Protein AF-F6QS67-F1 (afdb_monomer_lite)

pLDDT: mean 73.03, std 20.57, range [27.88, 97.94]

Foldseek 3Di:
DVVVVVVVVVVVVVVVVVVVVVVVVVVVVVVVVCCVVPVPPDDDDDDPPPPDPPDDDPVPQQDPVSVVVVVVVVVVVQVVVCVVPVDHDDDDDPDPPPDPPDDDDDDVVCPDPVNVVVVVVCLVPPPQVQWDWDDDDPQKTKIWHDDPDPRDIDMDIDGDDPPDDPVRVVVCVPDQPNCCSPPPQWDDKDFPADDPDDDTHMDTWGHDPPPDDID

Organism: Ciona intestinalis (NCBI:txid7719)

Secondary structure (DSSP, 8-state):
-HHHHHHHHHHHHHHHHHHHHHHHHHHHHHHHHHHHHHS-----SS-----------TT----HHHHHHHHHHHHHHHHHHHHHHSS------S-------------GGGSSHHHHHHHHHHHHS---TTPEEEEEETTEEEEEEEETTTTEEEEEEEE--TTS-HHHHHHHHH-HHHHHHH-TTEEEEEEEE--SSSPPEEEEEE---TTSPP-

Radius of gyration: 30.75 Å; chains: 1; bounding box: 109×55×45 Å

Sequence (215 aa):
MIKLQVLKFMGILTIMKLGVFAVSALSLLIALTWVLVYCPVGIMKANTVIHRANVHSAGDRMKLEDYFDHYEDELNQDLKKFKADGKPVEYMEKGNKKHNNAEVVIPRKLWNDDVFDSMIHQLDHKELDGYEFLAESMNVTIYRTPKGNAGLYDYKLYATLPDASPEEIASVFLDNKYRVVWDEYVTELYVVQKNEKGPDVIYFNVDFPWPLSNR

InterPro domains:
  IPR002913 START domain [PF01852] (141-215)
  IPR002913 START domain [PS50848] (111-215)
  IPR023393 START-like domain superfamily [G3DSA:3.30.530.20] (108-215)
  IPR051213 START domain-containing lipid transfer [PTHR19308] (110-215)

Structure (mmCIF, N/CA/C/O backbone):
data_AF-F6QS67-F1
#
_entry.id   AF-F6QS67-F1
#
loop_
_atom_site.group_PDB
_atom_site.id
_atom_site.type_symbol
_atom_site.label_atom_id
_atom_site.label_alt_id
_atom_site.label_comp_id
_atom_site.label_asym_id
_atom_site.label_entity_id
_atom_site.label_seq_id
_atom_site.pdbx_PDB_ins_code
_atom_site.Cartn_x
_atom_site.Cartn_y
_atom_site.Cartn_z
_atom_site.occupancy
_atom_site.B_iso_or_equiv
_atom_site.auth_seq_id
_atom_site.auth_comp_id
_atom_site.auth_asym_id
_atom_site.auth_atom_id
_atom_site.pdbx_PDB_model_num
ATOM 1 N N . MET A 1 1 ? 80.294 -34.278 -6.800 1.00 58.16 1 MET A N 1
ATOM 2 C CA . MET A 1 1 ? 79.768 -33.008 -6.244 1.00 58.16 1 MET A CA 1
ATOM 3 C C . MET A 1 1 ? 78.400 -32.606 -6.815 1.00 58.16 1 MET A C 1
ATOM 5 O O . MET A 1 1 ? 77.522 -32.270 -6.036 1.00 58.16 1 MET A O 1
ATOM 9 N N . ILE A 1 2 ? 78.170 -32.719 -8.132 1.00 57.19 2 ILE A N 1
ATOM 10 C CA . ILE A 1 2 ? 76.915 -32.313 -8.812 1.00 57.19 2 ILE A CA 1
ATOM 11 C C . ILE A 1 2 ? 75.661 -33.079 -8.328 1.00 57.19 2 ILE A C 1
ATOM 13 O O . ILE A 1 2 ? 74.620 -32.471 -8.097 1.00 57.19 2 ILE A O 1
ATOM 17 N N . LYS A 1 3 ? 75.755 -34.394 -8.067 1.00 55.09 3 LYS A N 1
ATOM 18 C CA . LYS A 1 3 ? 74.607 -35.212 -7.608 1.00 55.09 3 LYS A CA 1
ATOM 19 C C . LYS A 1 3 ? 74.010 -34.766 -6.262 1.00 55.09 3 LYS A C 1
ATOM 21 O O . LYS A 1 3 ? 72.811 -34.917 -6.055 1.00 55.09 3 LYS A O 1
ATOM 26 N N . LEU A 1 4 ? 74.814 -34.184 -5.365 1.00 54.25 4 LEU A N 1
ATOM 27 C CA . LEU A 1 4 ? 74.347 -33.752 -4.042 1.00 54.25 4 LEU A CA 1
ATOM 28 C C . LEU A 1 4 ? 73.580 -32.419 -4.102 1.00 54.25 4 LEU A C 1
ATOM 30 O O . LEU A 1 4 ? 72.687 -32.188 -3.291 1.00 54.25 4 LEU A O 1
ATOM 34 N N . GLN A 1 5 ? 73.891 -31.553 -5.074 1.00 55.03 5 GLN A N 1
ATOM 35 C CA . GLN A 1 5 ? 73.161 -30.296 -5.271 1.00 55.03 5 GLN A CA 1
ATOM 36 C C . GLN A 1 5 ? 71.798 -30.512 -5.939 1.00 55.03 5 GLN A C 1
ATOM 38 O O . GLN A 1 5 ? 70.824 -29.883 -5.531 1.00 55.03 5 GLN A O 1
ATOM 43 N N . VAL A 1 6 ? 71.694 -31.463 -6.874 1.00 62.19 6 VAL A N 1
ATOM 44 C CA . VAL A 1 6 ? 70.411 -31.830 -7.504 1.00 62.19 6 VAL A CA 1
ATOM 45 C C . VAL A 1 6 ? 69.440 -32.435 -6.482 1.00 62.19 6 VAL A C 1
ATOM 47 O O . VAL A 1 6 ? 68.262 -32.083 -6.472 1.00 62.19 6 VAL A O 1
ATOM 50 N N . LEU A 1 7 ? 69.933 -33.270 -5.557 1.00 56.16 7 LEU A N 1
ATOM 51 C CA . LEU A 1 7 ? 69.102 -33.873 -4.507 1.00 56.16 7 LEU A CA 1
ATOM 52 C C . LEU A 1 7 ? 68.560 -32.825 -3.514 1.00 56.16 7 LEU A C 1
ATOM 54 O O . LEU A 1 7 ? 67.403 -32.903 -3.106 1.00 56.16 7 LEU A O 1
ATOM 58 N N . LYS A 1 8 ? 69.366 -31.806 -3.174 1.00 58.88 8 LYS A N 1
ATOM 59 C CA . LYS A 1 8 ? 68.934 -30.678 -2.328 1.00 58.88 8 LYS A CA 1
ATOM 60 C C . LYS A 1 8 ? 67.853 -29.833 -3.010 1.00 58.88 8 LYS A C 1
ATOM 62 O O . LYS A 1 8 ? 66.872 -29.479 -2.363 1.00 58.88 8 LYS A O 1
ATOM 67 N N . PHE A 1 9 ? 67.987 -29.569 -4.312 1.00 61.88 9 PHE A N 1
ATOM 68 C CA . PHE A 1 9 ? 66.970 -28.844 -5.082 1.00 61.88 9 PHE A CA 1
ATOM 69 C C . PHE A 1 9 ? 65.662 -29.632 -5.228 1.00 61.88 9 PHE A C 1
ATOM 71 O O . PHE A 1 9 ? 64.590 -29.063 -5.034 1.00 61.88 9 PHE A O 1
ATOM 78 N N . MET A 1 10 ? 65.729 -30.942 -5.495 1.00 59.81 10 MET A N 1
ATOM 79 C CA . MET A 1 10 ? 64.536 -31.798 -5.523 1.00 59.81 10 MET A CA 1
ATOM 80 C C . MET A 1 10 ? 63.846 -31.866 -4.156 1.00 59.81 10 MET A C 1
ATOM 82 O O . MET A 1 10 ? 62.619 -31.810 -4.100 1.00 59.81 10 MET A O 1
ATOM 86 N N . GLY A 1 11 ? 64.604 -31.926 -3.056 1.00 58.44 11 GLY A N 1
ATOM 87 C CA . GLY A 1 11 ? 64.049 -31.892 -1.700 1.00 58.44 11 GLY A CA 1
ATOM 88 C C . GLY A 1 11 ? 63.286 -30.596 -1.408 1.00 58.44 11 GLY A C 1
ATOM 89 O O . GLY A 1 11 ? 62.134 -30.646 -0.983 1.00 58.44 11 GLY A O 1
ATOM 90 N N . ILE A 1 12 ? 63.879 -29.440 -1.726 1.00 64.69 12 ILE A N 1
ATOM 91 C CA . ILE A 1 12 ? 63.243 -28.124 -1.540 1.00 64.69 12 ILE A CA 1
ATOM 92 C C . ILE A 1 12 ? 61.985 -27.991 -2.412 1.00 64.69 12 ILE A C 1
ATOM 94 O O . ILE A 1 12 ? 60.939 -27.580 -1.915 1.00 64.69 12 ILE A O 1
ATOM 98 N N . LEU A 1 13 ? 62.039 -28.417 -3.679 1.00 58.62 13 LEU A N 1
ATOM 99 C CA . LEU A 1 13 ? 60.874 -28.416 -4.575 1.00 58.62 13 LEU A CA 1
ATOM 100 C C . LEU A 1 13 ? 59.744 -29.327 -4.078 1.00 58.62 13 LEU A C 1
ATOM 102 O O . LEU A 1 13 ? 58.572 -28.996 -4.243 1.00 58.62 13 LEU A O 1
ATOM 106 N N . THR A 1 14 ? 60.074 -30.457 -3.454 1.00 65.00 14 THR A N 1
ATOM 107 C CA . THR A 1 14 ? 59.074 -31.386 -2.908 1.00 65.00 14 THR A CA 1
ATOM 108 C C . THR A 1 14 ? 58.411 -30.810 -1.655 1.00 65.00 14 THR A C 1
ATOM 110 O O . THR A 1 14 ? 57.190 -30.872 -1.531 1.00 65.00 14 THR A O 1
ATOM 113 N N . ILE A 1 15 ? 59.187 -30.167 -0.773 1.00 67.50 15 ILE A N 1
ATOM 114 C CA . ILE A 1 15 ? 58.672 -29.479 0.422 1.00 67.50 15 ILE A CA 1
ATOM 115 C C . ILE A 1 15 ? 57.790 -28.288 0.027 1.00 67.50 15 ILE A C 1
ATOM 117 O O . ILE A 1 15 ? 56.708 -28.119 0.585 1.00 67.50 15 ILE A O 1
ATOM 121 N N . MET A 1 16 ? 58.192 -27.502 -0.979 1.00 64.25 16 MET A N 1
ATOM 122 C CA . MET A 1 16 ? 57.375 -26.394 -1.487 1.00 64.25 16 MET A CA 1
ATOM 123 C C . MET A 1 16 ? 56.055 -26.884 -2.087 1.00 64.25 16 MET A C 1
ATOM 125 O O . MET A 1 16 ? 55.011 -26.297 -1.813 1.00 64.25 16 MET A O 1
ATOM 129 N N . LYS A 1 17 ? 56.067 -27.985 -2.853 1.00 65.31 17 LYS A N 1
ATOM 130 C CA . LYS A 1 17 ? 54.832 -28.585 -3.376 1.00 65.31 17 LYS A CA 1
ATOM 131 C C . LYS A 1 17 ? 53.927 -29.073 -2.245 1.00 65.31 17 LYS A C 1
ATOM 133 O O . LYS A 1 17 ? 52.744 -28.752 -2.267 1.00 65.31 17 LYS A O 1
ATOM 138 N N . LEU A 1 18 ? 54.469 -29.762 -1.236 1.00 67.19 18 LEU A N 1
ATOM 139 C CA . LEU A 1 18 ? 53.692 -30.175 -0.059 1.00 67.19 18 LEU A CA 1
ATOM 140 C C . LEU A 1 18 ? 53.079 -28.977 0.681 1.00 67.19 18 LEU A C 1
ATOM 142 O O . LEU A 1 18 ? 51.917 -29.037 1.071 1.00 67.19 18 LEU A O 1
ATOM 146 N N . GLY A 1 19 ? 53.831 -27.883 0.832 1.00 67.06 19 GLY A N 1
ATOM 147 C CA . GLY A 1 19 ? 53.349 -26.654 1.463 1.00 67.06 19 GLY A CA 1
ATOM 148 C C . GLY A 1 19 ? 52.191 -26.010 0.698 1.00 67.06 19 GLY A C 1
ATOM 149 O O . GLY A 1 19 ? 51.182 -25.654 1.298 1.00 67.06 19 GLY A O 1
ATOM 150 N N . VAL A 1 20 ? 52.285 -25.930 -0.633 1.00 71.75 20 VAL A N 1
ATOM 151 C CA . VAL A 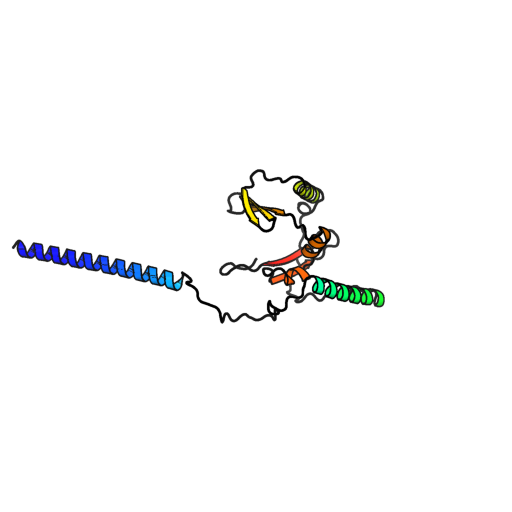1 20 ? 51.202 -25.395 -1.479 1.00 71.75 20 VAL A CA 1
ATOM 152 C C . VAL A 1 20 ? 49.959 -26.290 -1.426 1.00 71.75 20 VAL A C 1
ATOM 154 O O . VAL A 1 20 ? 48.844 -25.779 -1.319 1.00 71.75 20 VAL A O 1
ATOM 157 N N . PHE A 1 21 ? 50.130 -27.617 -1.427 1.00 72.56 21 PHE A N 1
ATOM 158 C CA . PHE A 1 21 ? 49.015 -28.553 -1.247 1.00 72.56 21 PHE A CA 1
ATOM 159 C C . PHE A 1 21 ? 48.350 -28.403 0.128 1.00 72.56 21 PHE A C 1
ATOM 161 O O . PHE A 1 21 ? 47.124 -28.372 0.200 1.00 72.56 21 PHE A O 1
ATOM 168 N N . ALA A 1 22 ? 49.129 -28.249 1.201 1.00 73.94 22 ALA A N 1
ATOM 169 C CA . ALA A 1 22 ? 48.600 -28.062 2.551 1.00 73.94 22 ALA A CA 1
ATOM 170 C C . ALA A 1 22 ? 47.822 -26.743 2.701 1.00 73.94 22 ALA A C 1
ATOM 172 O O . ALA A 1 22 ? 46.736 -26.738 3.277 1.00 73.94 22 ALA A O 1
ATOM 173 N N . VAL A 1 23 ? 48.327 -25.639 2.139 1.00 74.94 23 VAL A N 1
ATOM 174 C CA . VAL A 1 23 ? 47.636 -24.336 2.175 1.00 74.94 23 VAL A CA 1
ATOM 175 C C . VAL A 1 23 ? 46.352 -24.365 1.339 1.00 74.94 23 VAL A C 1
ATOM 177 O O . VAL A 1 23 ? 45.330 -23.838 1.772 1.00 74.94 23 VAL A O 1
ATOM 180 N N . SER A 1 24 ? 46.367 -25.031 0.180 1.00 77.06 24 SER A N 1
ATOM 181 C CA . SER A 1 24 ? 45.169 -25.215 -0.651 1.00 77.06 24 SER A CA 1
ATOM 182 C C . SER A 1 24 ? 44.105 -26.066 0.054 1.00 77.06 24 SER A C 1
ATOM 184 O O . SER A 1 24 ? 42.938 -25.682 0.104 1.00 77.06 24 SER A O 1
ATOM 186 N N . ALA A 1 25 ? 44.509 -27.174 0.684 1.00 80.75 25 ALA A N 1
ATOM 187 C CA . ALA A 1 25 ? 43.606 -28.026 1.455 1.00 80.75 25 ALA A CA 1
ATOM 188 C C . ALA A 1 25 ? 43.012 -27.294 2.669 1.00 80.75 25 ALA A C 1
ATOM 190 O O . ALA A 1 25 ? 41.822 -27.432 2.946 1.00 80.75 25 ALA A O 1
ATOM 191 N N . LEU A 1 26 ? 43.811 -26.475 3.362 1.00 80.00 26 LEU A N 1
ATOM 192 C CA . LEU A 1 26 ? 43.335 -25.666 4.483 1.00 80.00 26 LEU A CA 1
ATOM 193 C C . LEU A 1 26 ? 42.368 -24.566 4.022 1.00 80.00 26 LEU A C 1
ATOM 195 O O . LEU A 1 26 ? 41.350 -24.345 4.669 1.00 80.00 26 LEU A O 1
ATOM 199 N N . SER A 1 27 ? 42.638 -23.923 2.882 1.00 78.81 27 SER A N 1
ATOM 200 C CA . SER A 1 27 ? 41.734 -22.938 2.275 1.00 78.81 27 SER A CA 1
ATOM 201 C C . SER A 1 27 ? 40.399 -23.568 1.866 1.00 78.81 27 SER A C 1
ATOM 203 O O . SER A 1 27 ? 39.340 -23.026 2.172 1.00 78.81 27 SER A O 1
ATOM 205 N N . LEU A 1 28 ? 40.431 -24.763 1.264 1.00 82.81 28 LEU A N 1
ATOM 206 C CA . LEU A 1 28 ? 39.226 -25.528 0.941 1.00 82.81 28 LEU A CA 1
ATOM 207 C C . LEU A 1 28 ? 38.453 -25.937 2.196 1.00 82.81 28 LEU A C 1
ATOM 209 O O . LEU A 1 28 ? 37.236 -25.821 2.198 1.00 82.81 28 LEU A O 1
ATOM 213 N N . LEU A 1 29 ? 39.133 -26.358 3.267 1.00 84.56 29 LEU A N 1
ATOM 214 C CA . LEU A 1 29 ? 38.495 -26.670 4.550 1.00 84.56 29 LEU A CA 1
ATOM 215 C C . LEU A 1 29 ? 37.832 -25.440 5.175 1.00 84.56 29 LEU A C 1
ATOM 217 O O . LEU A 1 29 ? 36.722 -25.561 5.679 1.00 84.56 29 LEU A O 1
ATOM 221 N N . ILE A 1 30 ? 38.471 -24.268 5.112 1.00 81.56 30 ILE A N 1
ATOM 222 C CA . ILE A 1 30 ? 37.896 -23.005 5.597 1.00 81.56 30 ILE A CA 1
ATOM 223 C C . ILE A 1 30 ? 36.701 -22.585 4.731 1.00 81.56 30 ILE A C 1
ATOM 225 O O . ILE A 1 30 ? 35.678 -22.167 5.260 1.00 81.56 30 ILE A O 1
ATOM 229 N N . ALA A 1 31 ? 36.783 -22.730 3.408 1.00 77.19 31 ALA A N 1
ATOM 230 C CA . ALA A 1 31 ? 35.652 -22.467 2.524 1.00 77.19 31 ALA A CA 1
ATOM 231 C C . ALA A 1 31 ? 34.491 -23.441 2.787 1.00 77.19 31 ALA A C 1
ATOM 233 O O . ALA A 1 31 ? 33.339 -23.021 2.825 1.00 77.19 31 ALA A O 1
ATOM 234 N N . LEU A 1 32 ? 34.782 -24.723 3.039 1.00 76.25 32 LEU A N 1
ATOM 235 C CA . LEU A 1 32 ? 33.772 -25.728 3.370 1.00 76.25 32 LEU A CA 1
ATOM 236 C C . LEU A 1 32 ? 33.135 -25.460 4.735 1.00 76.25 32 LEU A C 1
ATOM 238 O O . LEU A 1 32 ? 31.926 -25.603 4.864 1.00 76.25 32 LEU A O 1
ATOM 242 N N . THR A 1 33 ? 33.909 -25.046 5.745 1.00 76.62 33 THR A N 1
ATOM 243 C CA . THR A 1 33 ? 33.348 -24.652 7.045 1.00 76.62 33 THR A CA 1
ATOM 244 C C . THR A 1 33 ? 32.533 -23.373 6.932 1.00 76.62 33 THR A C 1
ATOM 246 O O . THR A 1 33 ? 31.467 -23.310 7.527 1.00 76.62 33 THR A O 1
ATOM 249 N N . TRP A 1 34 ? 32.941 -22.393 6.124 1.00 73.56 34 TRP A N 1
ATOM 250 C CA . TRP A 1 34 ? 32.114 -21.216 5.847 1.00 73.56 34 TRP A CA 1
ATOM 251 C C . TRP A 1 34 ? 30.819 -21.576 5.119 1.00 73.56 34 TRP A C 1
ATOM 253 O O . TRP A 1 34 ? 29.764 -21.086 5.498 1.00 73.56 34 TRP A O 1
ATOM 263 N N . VAL A 1 35 ? 30.858 -22.474 4.136 1.00 70.62 35 VAL A N 1
ATOM 264 C CA . VAL A 1 35 ? 29.646 -22.961 3.464 1.00 70.62 35 VAL A CA 1
ATOM 265 C C . VAL A 1 35 ? 28.781 -23.788 4.423 1.00 70.62 35 VAL A C 1
ATOM 267 O O . VAL A 1 35 ? 27.575 -23.629 4.419 1.00 70.62 35 VAL A O 1
ATOM 270 N N . LEU A 1 36 ? 29.338 -24.609 5.310 1.00 69.12 36 LEU A N 1
ATOM 271 C CA . LEU A 1 36 ? 28.534 -25.375 6.276 1.00 69.12 36 LEU A CA 1
ATOM 272 C C . LEU A 1 36 ? 27.968 -24.519 7.420 1.00 69.12 36 LEU A C 1
ATOM 274 O O . LEU A 1 36 ? 26.896 -24.825 7.930 1.00 69.12 36 LEU A O 1
ATOM 278 N N . VAL A 1 37 ? 28.676 -23.465 7.836 1.00 71.25 37 VAL A N 1
ATOM 279 C CA . VAL A 1 37 ? 28.237 -22.555 8.907 1.00 71.25 37 VAL A CA 1
ATOM 280 C C . VAL A 1 37 ? 27.286 -21.478 8.374 1.00 71.25 37 VAL A C 1
ATOM 282 O O . VAL A 1 37 ? 26.364 -21.088 9.085 1.00 71.25 37 VAL A O 1
ATOM 285 N N . TYR A 1 38 ? 27.479 -21.006 7.138 1.00 61.69 38 TYR A N 1
ATOM 286 C CA . TYR A 1 38 ? 26.751 -19.856 6.583 1.00 61.69 38 TYR A CA 1
ATOM 287 C C . TYR A 1 38 ? 25.935 -20.145 5.318 1.00 61.69 38 TYR A C 1
ATOM 289 O O . TYR A 1 38 ? 25.164 -19.284 4.904 1.00 61.69 38 TYR A O 1
ATOM 297 N N . CYS A 1 39 ? 26.053 -21.320 4.695 1.00 45.94 39 CYS A N 1
ATOM 298 C CA . CYS A 1 39 ? 25.137 -21.749 3.638 1.00 45.94 39 CYS A CA 1
ATOM 299 C C . CYS A 1 39 ? 24.078 -22.666 4.275 1.00 45.94 39 CYS A C 1
ATOM 301 O O . CYS A 1 39 ? 24.387 -23.798 4.656 1.00 45.94 39 CYS A O 1
ATOM 303 N N . PRO A 1 40 ? 22.830 -22.197 4.446 1.00 52.38 40 PRO A N 1
ATOM 304 C CA . PRO A 1 40 ? 21.793 -22.957 5.122 1.00 52.38 40 PRO A CA 1
ATOM 305 C C . PRO A 1 40 ? 21.283 -24.052 4.182 1.00 52.38 40 PRO A C 1
ATOM 307 O O . PRO A 1 40 ? 20.292 -23.882 3.473 1.00 52.38 40 PRO A O 1
ATOM 310 N N . VAL A 1 41 ? 21.950 -25.206 4.172 1.00 47.75 41 VAL A N 1
ATOM 311 C CA . VAL A 1 41 ? 21.395 -26.416 3.557 1.00 47.75 41 VAL A CA 1
ATOM 312 C C . VAL A 1 41 ? 20.373 -26.995 4.533 1.00 47.75 41 VAL A C 1
ATOM 314 O O . VAL A 1 41 ? 20.678 -27.869 5.334 1.00 47.75 41 VAL A O 1
ATOM 317 N N . GLY A 1 42 ? 19.163 -26.433 4.495 1.00 51.97 42 GLY A N 1
ATOM 318 C CA . GLY A 1 42 ? 17.923 -27.058 4.955 1.00 51.97 42 GLY A CA 1
ATOM 319 C C . GLY A 1 42 ? 17.960 -27.748 6.323 1.00 51.97 42 GLY A C 1
ATOM 320 O O . GLY A 1 42 ? 17.902 -28.972 6.399 1.00 51.97 42 GLY A O 1
ATOM 321 N N . ILE A 1 43 ? 17.930 -26.961 7.399 1.00 41.19 43 ILE A N 1
ATOM 322 C CA . ILE A 1 43 ? 17.416 -27.382 8.712 1.00 41.19 43 ILE A CA 1
ATOM 323 C C . ILE A 1 43 ? 16.196 -26.491 8.976 1.00 41.19 43 ILE A C 1
ATOM 325 O O . ILE A 1 43 ? 16.329 -25.280 9.101 1.00 41.19 43 ILE A O 1
ATOM 329 N N . MET A 1 44 ? 14.990 -26.999 8.700 1.00 37.22 44 MET A N 1
ATOM 330 C CA . MET A 1 44 ? 14.144 -27.782 9.621 1.00 37.22 44 MET A CA 1
ATOM 331 C C . MET A 1 44 ? 13.525 -26.867 10.687 1.00 37.22 44 MET A C 1
ATOM 333 O O . MET A 1 44 ? 14.214 -26.250 11.483 1.00 37.22 44 MET A O 1
ATOM 337 N N . LYS A 1 45 ? 12.209 -26.632 10.637 1.00 42.94 45 LYS A N 1
ATOM 338 C CA . LYS A 1 45 ? 11.212 -27.458 11.345 1.00 42.94 45 LYS A CA 1
ATOM 339 C C . LYS A 1 45 ? 11.675 -27.827 12.763 1.00 42.94 45 LYS A C 1
ATOM 341 O O . LYS A 1 45 ? 12.554 -28.660 12.934 1.00 42.94 45 LYS A O 1
ATOM 346 N N . ALA A 1 46 ? 10.933 -27.272 13.721 1.00 41.97 46 ALA A N 1
ATOM 347 C CA . ALA A 1 46 ? 10.946 -27.490 15.166 1.00 41.97 46 ALA A CA 1
ATOM 348 C C . ALA A 1 46 ? 12.006 -26.714 15.975 1.00 41.97 46 ALA A C 1
ATOM 350 O O . ALA A 1 46 ? 13.191 -27.022 15.969 1.00 41.97 46 ALA A O 1
ATOM 351 N N . ASN A 1 47 ? 11.469 -25.797 16.790 1.00 34.25 47 ASN A N 1
ATOM 352 C CA . ASN A 1 47 ? 12.048 -25.196 17.996 1.00 34.25 47 ASN A CA 1
ATOM 353 C C . ASN A 1 47 ? 12.821 -23.880 17.839 1.00 34.25 47 ASN A C 1
ATOM 355 O O . ASN A 1 47 ? 13.838 -23.674 18.495 1.00 34.25 47 ASN A O 1
ATOM 359 N N . THR A 1 48 ? 12.252 -22.915 17.115 1.00 29.75 48 THR A N 1
ATOM 360 C CA . THR A 1 48 ? 12.348 -21.529 17.596 1.00 29.75 48 THR A CA 1
ATOM 361 C C . THR A 1 48 ? 11.344 -21.399 18.732 1.00 29.75 48 THR A C 1
ATOM 363 O O . THR A 1 48 ? 10.148 -21.623 18.538 1.00 29.75 48 THR A O 1
ATOM 366 N N . VAL A 1 49 ? 11.826 -21.092 19.933 1.00 33.47 49 VAL A N 1
ATOM 367 C CA . VAL A 1 49 ? 10.986 -20.649 21.046 1.00 33.47 49 VAL A CA 1
ATOM 368 C C . VAL A 1 49 ? 10.356 -19.329 20.610 1.00 33.47 49 VAL A C 1
ATOM 370 O O . VAL A 1 49 ? 10.919 -18.255 20.789 1.00 33.47 49 VAL A O 1
ATOM 373 N N . ILE A 1 50 ? 9.204 -19.431 19.952 1.00 31.02 50 ILE A N 1
ATOM 374 C CA . ILE A 1 50 ? 8.297 -18.316 19.734 1.00 31.02 50 ILE A CA 1
ATOM 375 C C . ILE A 1 50 ? 7.888 -17.887 21.138 1.00 31.02 50 ILE A C 1
ATOM 377 O O . ILE A 1 50 ? 7.286 -18.672 21.879 1.00 31.02 50 ILE A O 1
ATOM 381 N N . HIS A 1 51 ? 8.213 -16.653 21.520 1.00 28.22 51 HIS A N 1
ATOM 382 C CA . HIS A 1 51 ? 7.437 -15.988 22.553 1.00 28.22 51 HIS A CA 1
ATOM 383 C C . HIS A 1 51 ? 6.016 -15.890 22.005 1.00 28.22 51 HIS A C 1
ATOM 385 O O . HIS A 1 51 ? 5.677 -15.006 21.226 1.00 28.22 51 HIS A O 1
ATOM 391 N N . ARG A 1 52 ? 5.228 -16.908 22.349 1.00 27.88 52 ARG A N 1
ATOM 392 C CA . ARG A 1 52 ? 3.819 -17.066 22.040 1.00 27.88 52 ARG A CA 1
ATOM 393 C C . ARG A 1 52 ? 3.088 -15.924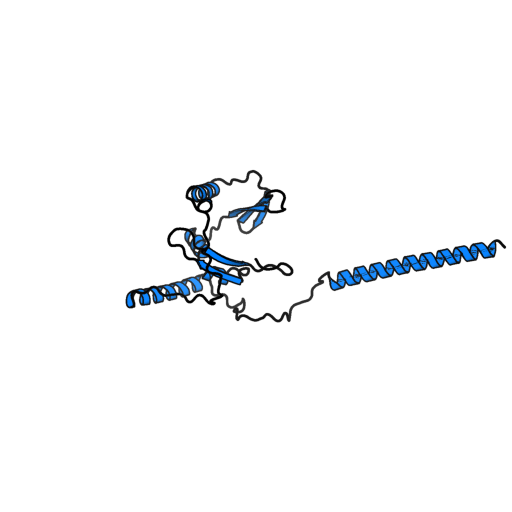 22.738 1.00 27.88 52 ARG A C 1
ATOM 395 O O . ARG A 1 52 ? 2.575 -16.090 23.839 1.00 27.88 52 ARG A O 1
ATOM 402 N N . ALA A 1 53 ? 3.041 -14.755 22.107 1.00 30.53 53 ALA A N 1
ATOM 403 C CA . ALA A 1 53 ? 1.797 -14.012 22.134 1.00 30.53 53 ALA A CA 1
ATOM 404 C C . ALA A 1 53 ? 0.758 -14.985 21.563 1.00 30.53 53 ALA A C 1
ATOM 406 O O . ALA A 1 53 ? 1.011 -15.618 20.538 1.00 30.53 53 ALA A O 1
ATOM 407 N N . ASN A 1 54 ? -0.324 -15.231 22.297 1.00 31.73 54 ASN A N 1
ATOM 408 C CA . ASN A 1 54 ? -1.412 -16.093 21.849 1.00 31.73 54 ASN A CA 1
ATOM 409 C C . ASN A 1 54 ? -1.991 -15.526 20.545 1.00 31.73 54 ASN A C 1
ATOM 411 O O . ASN A 1 54 ? -2.910 -14.718 20.577 1.00 31.73 54 ASN A O 1
ATOM 415 N N . VAL A 1 55 ? -1.423 -15.923 19.413 1.00 38.44 55 VAL A N 1
ATOM 416 C CA . VAL A 1 55 ? -1.978 -15.713 18.083 1.00 38.44 55 VAL A CA 1
ATOM 417 C C . VAL A 1 55 ? -2.481 -17.079 17.654 1.00 38.44 55 VAL A C 1
ATOM 419 O O . VAL A 1 55 ? -1.730 -18.061 17.645 1.00 38.44 55 VAL A O 1
ATOM 422 N N . HIS A 1 56 ? -3.791 -17.151 17.441 1.00 33.75 56 HIS A N 1
ATOM 423 C CA . HIS A 1 56 ? -4.498 -18.363 17.060 1.00 33.75 56 HIS A CA 1
ATOM 424 C C . HIS A 1 56 ? -3.832 -19.013 15.841 1.00 33.75 56 HIS A C 1
ATOM 426 O O . HIS A 1 56 ? -3.360 -18.343 14.925 1.00 33.75 56 HIS A O 1
ATOM 432 N N . SER A 1 57 ? -3.734 -20.342 15.866 1.00 33.59 57 SER A N 1
ATOM 433 C CA . SER A 1 57 ? -3.122 -21.129 14.799 1.00 33.59 57 SER A CA 1
ATOM 434 C C . SER A 1 57 ? -3.775 -20.839 13.447 1.00 33.59 57 SER A C 1
ATOM 436 O O . SER A 1 57 ? -4.996 -20.800 13.357 1.00 33.59 57 SER A O 1
ATOM 438 N N . ALA A 1 58 ? -2.969 -20.763 12.385 1.00 38.97 58 ALA A N 1
ATOM 439 C CA . ALA A 1 58 ? -3.368 -20.475 11.001 1.00 38.97 58 ALA A CA 1
ATOM 440 C C . ALA A 1 58 ? -4.435 -21.406 10.366 1.00 38.97 58 ALA A C 1
ATOM 442 O O . ALA A 1 58 ? -4.777 -21.208 9.200 1.00 38.97 58 ALA A O 1
ATOM 443 N N . GLY A 1 59 ? -4.946 -22.402 11.099 1.00 35.91 59 GLY A N 1
ATOM 444 C CA . GLY A 1 59 ? -6.084 -23.251 10.722 1.00 35.91 59 GLY A CA 1
ATOM 445 C C . GLY A 1 59 ? -7.441 -22.796 11.279 1.00 35.91 59 GLY A C 1
ATOM 446 O O . GLY A 1 59 ? -8.434 -23.449 10.995 1.00 35.91 59 GLY A O 1
ATOM 447 N N . ASP A 1 60 ? -7.475 -21.697 12.037 1.00 42.16 60 ASP A N 1
ATOM 448 C CA . ASP A 1 60 ? -8.667 -21.141 12.702 1.00 42.16 60 ASP A CA 1
ATOM 449 C C . ASP A 1 60 ? -9.003 -19.739 12.149 1.00 42.16 60 ASP A C 1
ATOM 451 O O . ASP A 1 60 ? -9.489 -18.856 12.855 1.00 42.16 60 ASP A O 1
ATOM 455 N N . ARG A 1 61 ? -8.657 -19.486 10.876 1.00 47.03 61 ARG A N 1
ATOM 456 C CA . ARG A 1 61 ? -8.976 -18.217 10.211 1.00 47.03 61 ARG A CA 1
ATOM 457 C C . ARG A 1 61 ? -10.482 -18.171 9.963 1.00 47.03 61 ARG A C 1
ATOM 459 O O . ARG A 1 61 ? -10.992 -18.925 9.135 1.00 47.03 61 ARG A O 1
ATOM 466 N N . MET A 1 62 ? -11.164 -17.294 10.693 1.00 45.78 62 MET A N 1
ATOM 467 C CA . MET A 1 62 ? -12.555 -16.920 10.446 1.00 45.78 62 MET A CA 1
ATOM 468 C C . MET A 1 62 ? -12.704 -16.510 8.974 1.00 45.78 62 MET A C 1
ATOM 470 O O . MET A 1 62 ? -11.843 -15.795 8.449 1.00 45.78 62 MET A O 1
ATOM 474 N N . LYS A 1 63 ? -13.732 -17.011 8.279 1.00 49.09 63 LYS A N 1
ATOM 475 C CA . LYS A 1 63 ? -13.959 -16.618 6.883 1.00 49.09 63 LYS A CA 1
ATOM 476 C C . LYS A 1 63 ? -14.312 -15.132 6.830 1.00 49.09 63 LYS A C 1
ATOM 478 O O . LYS A 1 63 ? -14.810 -14.577 7.802 1.00 49.09 63 LYS A O 1
ATOM 483 N N . LEU A 1 64 ? -14.043 -14.497 5.690 1.00 41.59 64 LEU A N 1
ATOM 484 C CA . LEU A 1 64 ? -14.325 -13.075 5.458 1.00 41.59 64 LEU A CA 1
ATOM 485 C C . LEU A 1 64 ? -15.789 -12.720 5.782 1.00 41.59 64 LEU A C 1
ATOM 487 O O . LEU A 1 64 ? -16.049 -11.724 6.442 1.00 41.59 64 LEU A O 1
ATOM 491 N N . GLU A 1 65 ? -16.718 -13.581 5.372 1.00 47.09 65 GLU A N 1
ATOM 492 C CA . GLU A 1 65 ? -18.157 -13.463 5.646 1.00 47.09 65 GLU A CA 1
ATOM 493 C C . GLU A 1 65 ? -18.442 -13.512 7.157 1.00 47.09 65 GLU A C 1
ATOM 495 O O . GLU A 1 65 ? -19.025 -12.584 7.708 1.00 47.09 65 GLU A O 1
ATOM 500 N N . ASP A 1 66 ? -17.907 -14.523 7.850 1.00 52.34 66 ASP A N 1
ATOM 501 C CA . ASP A 1 66 ? -18.045 -14.681 9.304 1.00 52.34 66 ASP A CA 1
ATOM 502 C C . ASP A 1 66 ? -17.418 -13.500 10.085 1.00 52.34 66 ASP A C 1
ATOM 504 O O . ASP A 1 66 ? -17.856 -13.172 11.189 1.00 52.34 66 ASP A O 1
ATOM 508 N N . TYR A 1 67 ? -16.388 -12.849 9.523 1.00 47.97 67 TYR A N 1
ATOM 509 C CA . TYR A 1 67 ? -15.790 -11.633 10.078 1.00 47.97 67 TYR A CA 1
ATOM 510 C C . TYR A 1 67 ? -16.743 -10.450 9.997 1.00 47.97 67 TYR A C 1
ATOM 512 O O . TYR A 1 67 ? -16.981 -9.799 11.013 1.00 47.97 67 TYR A O 1
ATOM 520 N N . PHE A 1 68 ? -17.306 -10.180 8.822 1.00 43.66 68 PHE A N 1
ATOM 521 C CA . PHE A 1 68 ? -18.240 -9.070 8.676 1.00 43.66 68 PHE A CA 1
ATOM 522 C C . PHE A 1 68 ? -19.498 -9.275 9.516 1.00 43.66 68 PHE A C 1
ATOM 524 O O . PHE A 1 68 ? -19.886 -8.341 10.211 1.00 43.66 68 PHE A O 1
ATOM 531 N N . ASP A 1 69 ? -20.040 -10.494 9.571 1.00 64.75 69 ASP A N 1
ATOM 532 C CA . ASP A 1 69 ? -21.193 -10.818 10.417 1.00 64.75 69 ASP A CA 1
ATOM 533 C C . ASP A 1 69 ? -20.887 -10.579 11.908 1.00 64.75 69 ASP A C 1
ATOM 535 O O . ASP A 1 69 ? -21.664 -9.946 12.627 1.00 64.75 69 ASP A O 1
ATOM 539 N N . HIS A 1 70 ? -19.714 -11.019 12.384 1.00 58.75 70 HIS A N 1
ATOM 540 C CA . HIS A 1 70 ? -19.292 -10.807 13.770 1.00 58.75 70 HIS A CA 1
ATOM 541 C C . HIS A 1 70 ? -19.149 -9.320 14.124 1.00 58.75 70 HIS A C 1
ATOM 543 O O . HIS A 1 70 ? -19.605 -8.882 15.184 1.00 58.75 70 HIS A O 1
ATOM 549 N N . TYR A 1 71 ? -18.516 -8.541 13.245 1.00 51.88 71 TYR A N 1
ATOM 550 C CA . TYR A 1 71 ? -18.281 -7.118 13.478 1.00 51.88 71 TYR A CA 1
ATOM 551 C C . TYR A 1 71 ? -19.536 -6.273 13.266 1.00 51.88 71 TYR A C 1
ATOM 553 O O . TYR A 1 71 ? -19.708 -5.278 13.965 1.00 51.88 71 TYR A O 1
ATOM 561 N N . GLU A 1 72 ? -20.442 -6.667 12.372 1.00 62.12 72 GLU A N 1
ATOM 562 C CA . GLU A 1 72 ? -21.752 -6.035 12.223 1.00 62.12 72 GLU A CA 1
ATOM 563 C C . GLU A 1 72 ? -22.597 -6.239 13.486 1.00 62.12 72 GLU A C 1
ATOM 565 O O . GLU A 1 72 ? -23.208 -5.289 13.984 1.00 62.12 72 GLU A O 1
ATOM 570 N N . ASP A 1 73 ? -22.567 -7.433 14.081 1.00 68.50 73 ASP A N 1
ATOM 571 C CA . ASP A 1 73 ? -23.204 -7.702 15.370 1.00 68.50 73 ASP A CA 1
ATOM 572 C C . ASP A 1 73 ? -22.580 -6.893 16.518 1.00 68.50 73 ASP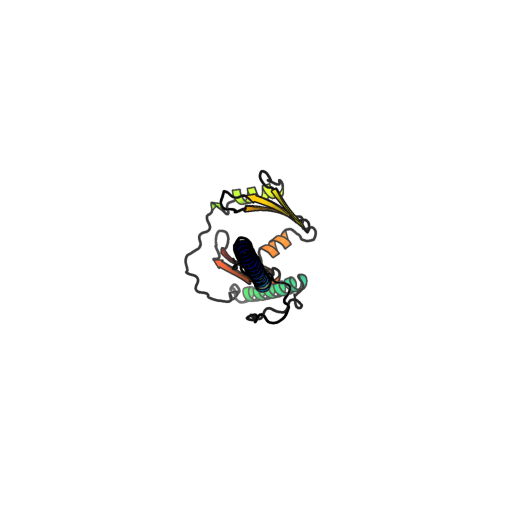 A C 1
ATOM 574 O O . ASP A 1 73 ? -23.313 -6.335 17.345 1.00 68.50 73 ASP A O 1
ATOM 578 N N . GLU A 1 74 ? -21.247 -6.781 16.571 1.00 63.50 74 GLU A N 1
ATOM 579 C CA . GLU A 1 74 ? -20.535 -5.963 17.564 1.00 63.50 74 GLU A CA 1
ATOM 580 C C . GLU A 1 74 ? -20.889 -4.472 17.409 1.00 63.50 74 GLU A C 1
ATOM 582 O O . GLU A 1 74 ? -21.291 -3.818 18.377 1.00 63.50 74 GLU A O 1
ATOM 587 N N . LEU A 1 75 ? -20.869 -3.952 16.178 1.00 54.09 75 LEU A N 1
ATOM 588 C CA . LEU A 1 75 ? -21.247 -2.577 15.848 1.00 54.09 75 LEU A CA 1
ATOM 589 C C . LEU A 1 75 ? -22.717 -2.302 16.197 1.00 54.09 75 LEU A C 1
ATOM 591 O O . LEU A 1 75 ? -23.048 -1.259 16.763 1.00 54.09 75 LEU A O 1
ATOM 595 N N . ASN A 1 76 ? -23.614 -3.251 15.922 1.00 65.62 76 ASN A N 1
ATOM 596 C CA . ASN A 1 76 ? -25.030 -3.156 16.267 1.00 65.62 76 ASN A CA 1
ATOM 597 C C . ASN A 1 76 ? -25.264 -3.172 17.784 1.00 65.62 76 ASN A C 1
ATOM 599 O O . ASN A 1 76 ? -26.169 -2.491 18.282 1.00 65.62 76 ASN A O 1
ATOM 603 N N . GLN A 1 77 ? -24.464 -3.920 18.544 1.00 68.94 77 GLN A N 1
ATOM 604 C CA . GLN A 1 77 ? -24.491 -3.880 20.007 1.00 68.94 77 GLN A CA 1
ATOM 605 C C . GLN A 1 77 ? -23.962 -2.551 20.550 1.00 68.94 77 GLN A C 1
ATOM 607 O O . GLN A 1 77 ? -24.576 -1.976 21.454 1.00 68.94 77 GLN A O 1
ATOM 612 N N . ASP A 1 78 ? -22.887 -2.023 19.975 1.00 61.94 78 ASP A N 1
ATOM 613 C CA . ASP A 1 78 ? -22.319 -0.732 20.359 1.00 61.94 78 ASP A CA 1
ATOM 614 C C . ASP A 1 78 ? -23.256 0.432 20.019 1.00 61.94 78 ASP A C 1
ATOM 616 O O . ASP A 1 78 ? -23.452 1.331 20.837 1.00 61.94 78 ASP A O 1
ATOM 620 N N . LEU A 1 79 ? -23.950 0.374 18.880 1.00 55.44 79 LEU A N 1
ATOM 621 C CA . LEU A 1 79 ? -25.010 1.318 18.519 1.00 55.44 79 LEU A CA 1
ATOM 622 C C . LEU A 1 79 ? -26.195 1.260 19.488 1.00 55.44 79 LEU A C 1
ATOM 624 O O . LEU A 1 79 ? -26.774 2.299 19.818 1.00 55.44 79 LEU A O 1
ATOM 628 N N . LYS A 1 80 ? -26.578 0.067 19.961 1.00 71.06 80 LYS A N 1
ATOM 629 C CA . LYS A 1 80 ? -27.623 -0.083 20.989 1.00 71.06 80 LYS A CA 1
ATOM 630 C C . LYS A 1 80 ? -27.191 0.542 22.316 1.00 71.06 80 LYS A C 1
ATOM 632 O O . LYS A 1 80 ? -27.993 1.254 22.917 1.00 71.06 80 LYS A O 1
ATOM 637 N N . LYS A 1 81 ? -25.938 0.340 22.738 1.00 61.94 81 LYS A N 1
ATOM 638 C CA . LYS A 1 81 ? -25.368 0.980 23.938 1.00 61.94 81 LYS A CA 1
ATOM 639 C C . LYS A 1 81 ? -25.289 2.500 23.787 1.00 61.94 81 LYS A C 1
ATOM 641 O O . LYS A 1 81 ? -25.744 3.216 24.669 1.00 61.94 81 LYS A O 1
ATOM 646 N N . PHE A 1 82 ? -24.832 3.002 22.638 1.00 51.84 82 PHE A N 1
ATOM 647 C CA . PHE A 1 82 ? -24.809 4.437 22.338 1.00 51.84 82 PHE A CA 1
ATOM 648 C C . PHE A 1 82 ? -26.202 5.070 22.434 1.00 51.84 82 PHE A C 1
ATOM 650 O O . PHE A 1 82 ? -26.371 6.117 23.053 1.00 51.84 82 PHE A O 1
ATOM 657 N N . LYS A 1 83 ? -27.220 4.419 21.857 1.00 63.81 83 LYS A N 1
ATOM 658 C CA . LYS A 1 83 ? -28.613 4.889 21.922 1.00 63.81 83 LYS A CA 1
ATOM 659 C C . LYS A 1 83 ? -29.194 4.856 23.339 1.00 63.81 83 LYS A C 1
ATOM 661 O O . LYS A 1 83 ? -30.085 5.650 23.624 1.00 63.81 83 LYS A O 1
ATOM 666 N N . ALA A 1 84 ? -28.723 3.953 24.199 1.00 67.50 84 ALA A N 1
ATOM 667 C CA . ALA A 1 84 ? -29.173 3.836 25.584 1.00 67.50 84 ALA A CA 1
ATOM 668 C C . ALA A 1 84 ? -28.489 4.852 26.516 1.00 67.50 84 ALA A C 1
ATOM 670 O O . ALA A 1 84 ? -29.162 5.496 27.318 1.00 67.50 84 ALA A O 1
ATOM 671 N N . ASP A 1 85 ? -27.174 5.029 26.371 1.00 69.38 85 ASP A N 1
ATOM 672 C CA . ASP A 1 85 ? -26.346 5.765 27.332 1.00 69.38 85 ASP A CA 1
ATOM 673 C C . ASP A 1 85 ? -25.922 7.160 26.834 1.00 69.38 85 ASP A C 1
ATOM 675 O O . ASP A 1 85 ? -25.359 7.952 27.593 1.00 69.38 85 ASP A O 1
ATOM 679 N N . GLY A 1 86 ? -26.163 7.473 25.555 1.00 54.00 86 GLY A N 1
ATOM 680 C CA . GLY A 1 86 ? -25.810 8.747 24.916 1.00 54.00 86 GLY A CA 1
ATOM 681 C C . GLY A 1 86 ? -24.304 9.002 24.791 1.00 54.00 86 GLY A C 1
ATOM 682 O O . GLY A 1 86 ? -23.897 10.119 24.471 1.00 54.00 86 GLY A O 1
ATOM 683 N N . LYS A 1 87 ? -23.466 7.996 25.070 1.00 42.19 87 LYS A N 1
ATOM 684 C CA . LYS A 1 87 ? -22.001 8.090 25.071 1.00 42.19 87 LYS A CA 1
ATOM 685 C C . LYS A 1 87 ? -21.399 7.160 24.015 1.00 42.19 87 LYS A C 1
ATOM 687 O O . LYS A 1 87 ? -21.815 6.001 23.960 1.00 42.19 87 LYS A O 1
ATOM 692 N N . PRO A 1 88 ? -20.440 7.628 23.189 1.00 45.28 88 PRO A N 1
ATOM 693 C CA . PRO A 1 88 ? -19.718 6.772 22.246 1.00 45.28 88 PRO A CA 1
ATOM 694 C C . PRO A 1 88 ? -19.055 5.601 22.976 1.00 45.28 88 PRO A C 1
ATOM 696 O O . PRO A 1 88 ? -18.503 5.795 24.059 1.00 45.28 88 PRO A O 1
ATOM 699 N N . VAL A 1 89 ? -19.100 4.402 22.390 1.00 45.69 89 VAL A N 1
ATOM 700 C CA . VAL A 1 89 ? -18.366 3.250 22.925 1.00 45.69 89 VAL A CA 1
ATOM 701 C C . VAL A 1 89 ? -16.871 3.492 22.716 1.00 45.69 89 VAL A C 1
ATOM 703 O O . VAL A 1 89 ? -16.400 3.667 21.593 1.00 45.69 89 VAL A O 1
ATOM 706 N N . GLU A 1 90 ? -16.133 3.555 23.820 1.00 42.25 90 GLU A N 1
ATOM 707 C CA . GLU A 1 90 ? -14.690 3.772 23.835 1.00 42.25 90 GLU A CA 1
ATOM 708 C C . GLU A 1 90 ? -13.994 2.415 23.652 1.00 42.25 90 GLU A C 1
ATOM 710 O O . GLU A 1 90 ? -14.025 1.553 24.534 1.00 42.25 90 GLU A O 1
ATOM 715 N N . TYR A 1 91 ? -13.412 2.181 22.473 1.00 39.38 91 TYR A N 1
ATOM 716 C CA . TYR A 1 91 ? -12.635 0.969 22.227 1.00 39.38 91 TYR A CA 1
ATOM 717 C C . TYR A 1 91 ? -11.329 1.044 23.021 1.00 39.38 91 TYR A C 1
ATOM 719 O O . TYR A 1 91 ? -10.524 1.950 22.825 1.00 39.38 91 TYR A O 1
ATOM 727 N N . MET A 1 92 ? -11.114 0.075 23.911 1.00 33.62 92 MET A N 1
ATOM 728 C CA . MET A 1 92 ? -9.874 -0.053 24.674 1.00 33.62 92 MET A CA 1
ATOM 729 C C . MET A 1 92 ? -8.698 -0.333 23.727 1.00 33.62 92 MET A C 1
ATOM 731 O O . MET A 1 92 ? -8.505 -1.468 23.285 1.00 33.62 92 MET A O 1
ATOM 735 N N . GLU A 1 93 ? -7.886 0.684 23.440 1.00 40.94 93 GLU A N 1
ATOM 736 C CA . GLU A 1 93 ? -6.570 0.505 22.827 1.00 40.94 93 GLU A CA 1
ATOM 737 C C . GLU A 1 93 ? -5.699 -0.333 23.773 1.00 40.94 93 GLU A C 1
ATOM 739 O O . GLU A 1 93 ? -5.387 0.056 24.904 1.00 40.94 93 GLU A O 1
ATOM 744 N N . LYS A 1 94 ? -5.330 -1.543 23.339 1.00 34.94 94 LYS A N 1
ATOM 745 C CA . LYS A 1 94 ? -4.399 -2.385 24.090 1.00 34.94 94 LYS A CA 1
ATOM 746 C C . LYS A 1 94 ? -3.030 -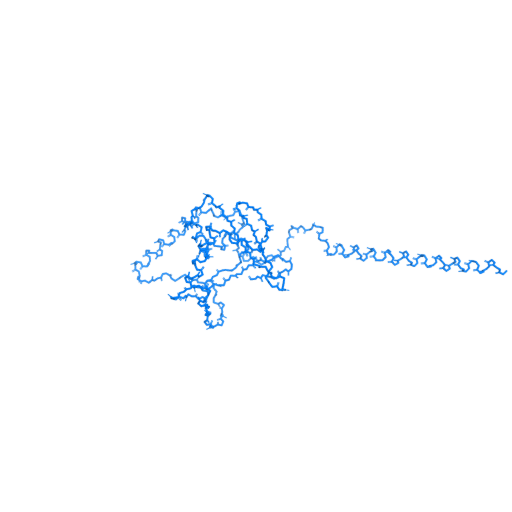1.708 24.121 1.00 34.94 94 LYS A C 1
ATOM 748 O O . LYS A 1 94 ? -2.242 -1.838 23.195 1.00 34.94 94 LYS A O 1
ATOM 753 N N . GLY A 1 95 ? -2.730 -1.089 25.258 1.00 35.97 95 GLY A N 1
ATOM 754 C CA . GLY A 1 95 ? -1.377 -0.745 25.671 1.00 35.97 95 GLY A CA 1
ATOM 755 C C . GLY A 1 95 ? -1.079 0.743 25.600 1.00 35.97 95 GLY A C 1
ATOM 756 O O . GLY A 1 95 ? -0.578 1.240 24.600 1.00 35.97 95 GLY A O 1
ATOM 757 N N . ASN A 1 96 ? -1.245 1.414 26.741 1.00 34.22 96 ASN A N 1
ATOM 758 C CA . ASN A 1 96 ? -0.560 2.661 27.080 1.00 34.22 96 ASN A CA 1
ATOM 759 C C . ASN A 1 96 ? 0.971 2.440 27.081 1.00 34.22 96 ASN A C 1
ATOM 761 O O . ASN A 1 96 ? 1.616 2.424 28.132 1.00 34.22 96 ASN A O 1
ATOM 765 N N . LYS A 1 97 ? 1.593 2.264 25.912 1.00 41.56 97 LYS A N 1
ATOM 766 C CA . LYS A 1 97 ? 2.989 2.669 25.745 1.00 41.56 97 LYS A CA 1
ATOM 767 C C . LYS A 1 97 ? 2.935 4.197 25.801 1.00 41.56 97 LYS A C 1
ATOM 769 O O . LYS A 1 97 ? 2.297 4.811 24.954 1.00 41.56 97 LYS A O 1
ATOM 774 N N . LYS A 1 98 ? 3.526 4.805 26.840 1.00 35.78 98 LYS A N 1
ATOM 775 C CA . LYS A 1 98 ? 3.723 6.262 26.925 1.00 35.78 98 LYS A CA 1
ATOM 776 C C . LYS A 1 98 ? 4.563 6.694 25.722 1.00 35.78 98 LYS A C 1
ATOM 778 O O . LYS A 1 98 ? 5.789 6.725 25.801 1.00 35.78 98 LYS A O 1
ATOM 783 N N . HIS A 1 99 ? 3.910 6.978 24.608 1.00 48.53 99 HIS A N 1
ATOM 784 C CA . HIS A 1 99 ? 4.519 7.690 23.503 1.00 48.53 99 HIS A CA 1
ATOM 785 C C . HIS A 1 99 ? 4.629 9.149 23.933 1.00 48.53 99 HIS A C 1
ATOM 787 O O . HIS A 1 99 ? 3.740 9.677 24.600 1.00 48.53 99 HIS A O 1
ATOM 793 N N . ASN A 1 100 ? 5.771 9.777 23.665 1.00 44.59 100 ASN A N 1
ATOM 794 C CA . ASN A 1 100 ? 5.955 11.188 23.982 1.00 44.59 100 ASN A CA 1
ATOM 795 C C . ASN A 1 100 ? 4.809 11.978 23.327 1.00 44.59 100 ASN A C 1
ATOM 797 O O . ASN A 1 100 ? 4.627 11.860 22.120 1.00 44.59 100 ASN A O 1
ATOM 801 N N . ASN A 1 101 ? 4.059 12.757 24.117 1.00 45.47 101 ASN A N 1
ATOM 802 C CA . ASN A 1 101 ? 2.882 13.557 23.723 1.00 45.47 101 ASN A CA 1
ATOM 803 C C . ASN A 1 101 ? 3.193 14.698 22.721 1.00 45.47 101 ASN A C 1
ATOM 805 O O . ASN A 1 101 ? 2.591 15.768 22.788 1.00 45.47 101 ASN A O 1
ATOM 809 N N . ALA A 1 102 ? 4.175 14.538 21.836 1.00 58.81 102 ALA A N 1
ATOM 810 C CA . ALA A 1 102 ? 4.390 15.476 20.750 1.00 58.81 102 ALA A CA 1
ATOM 811 C C . ALA A 1 102 ? 3.297 15.243 19.701 1.00 58.81 102 ALA A C 1
ATOM 813 O O . ALA A 1 102 ? 3.250 14.186 19.077 1.00 58.81 102 ALA A O 1
ATOM 814 N N . GLU A 1 103 ? 2.414 16.225 19.541 1.00 71.12 103 GLU A N 1
ATOM 815 C CA . GLU A 1 103 ? 1.411 16.255 18.479 1.00 71.12 103 GLU A CA 1
ATOM 816 C C . GLU A 1 103 ? 2.094 16.079 17.113 1.00 71.12 103 GLU A C 1
ATOM 818 O O . GLU A 1 103 ? 3.020 16.821 16.763 1.00 71.12 103 GLU A O 1
ATOM 823 N N . VAL A 1 104 ? 1.665 15.078 16.345 1.00 74.94 104 VAL A N 1
ATOM 824 C CA . VAL A 1 104 ? 2.214 14.798 15.019 1.00 74.94 104 VAL A CA 1
ATOM 825 C C . VAL A 1 104 ? 1.440 15.621 13.998 1.00 74.94 104 VAL A C 1
ATOM 827 O O . VAL A 1 104 ? 0.296 15.328 13.657 1.00 74.94 104 VAL A O 1
ATOM 830 N N . VAL A 1 105 ? 2.084 16.662 13.475 1.00 76.88 105 VAL A N 1
ATOM 831 C CA . VAL A 1 105 ? 1.486 17.535 12.458 1.00 76.88 105 VAL A CA 1
ATOM 832 C C . VAL A 1 105 ? 1.790 16.993 11.062 1.00 76.88 105 VAL A C 1
ATOM 834 O O . VAL A 1 105 ? 2.939 17.021 10.616 1.00 76.88 105 VAL A O 1
ATOM 837 N N . ILE A 1 106 ? 0.759 16.539 10.342 1.00 78.56 106 ILE A N 1
ATOM 838 C CA . ILE A 1 106 ? 0.890 16.077 8.953 1.00 78.56 106 ILE A CA 1
ATOM 839 C C . ILE A 1 106 ? 0.902 17.293 8.006 1.00 78.56 106 ILE A C 1
ATOM 841 O O . ILE A 1 106 ? -0.093 18.023 7.930 1.00 78.56 106 ILE A O 1
ATOM 845 N N . PRO A 1 107 ? 1.977 17.524 7.225 1.00 81.88 107 PRO A N 1
ATOM 846 C CA . PRO A 1 107 ? 2.056 18.669 6.320 1.00 81.88 107 PRO A CA 1
ATOM 847 C C . PRO A 1 107 ? 0.904 18.699 5.304 1.00 81.88 107 PRO A C 1
ATOM 849 O O . PRO A 1 107 ? 0.742 17.759 4.530 1.00 81.88 107 PRO A O 1
ATOM 852 N N . ARG A 1 108 ? 0.157 19.814 5.233 1.00 82.19 108 ARG A N 1
ATOM 853 C CA . ARG A 1 108 ? -1.015 19.974 4.340 1.00 82.19 108 ARG A CA 1
ATOM 854 C C . ARG A 1 108 ? -0.718 19.703 2.862 1.00 82.19 108 ARG A C 1
ATOM 856 O O . ARG A 1 108 ? -1.591 19.230 2.148 1.00 82.19 108 ARG A O 1
ATOM 863 N N . LYS A 1 109 ? 0.523 19.928 2.420 1.00 84.81 109 LYS A N 1
ATOM 864 C CA . LYS A 1 109 ? 0.987 19.614 1.057 1.00 84.81 109 LYS A CA 1
ATOM 865 C C . LYS A 1 109 ? 0.899 18.127 0.677 1.00 84.81 109 LYS A C 1
ATOM 867 O O . LYS A 1 109 ? 1.065 17.812 -0.490 1.00 84.81 109 LYS A O 1
ATOM 872 N N . LEU A 1 110 ? 0.738 17.224 1.649 1.00 81.38 110 LEU A N 1
ATOM 873 C CA . LEU A 1 110 ? 0.640 15.780 1.413 1.00 81.38 110 LEU A CA 1
ATOM 874 C C . LEU A 1 110 ? -0.807 15.299 1.241 1.00 81.38 110 LEU A C 1
ATOM 876 O O . LEU A 1 110 ? -1.010 14.168 0.822 1.00 81.38 110 LEU A O 1
ATOM 880 N N . TRP A 1 111 ? -1.795 16.118 1.606 1.00 85.50 111 TRP A N 1
ATOM 881 C CA . TRP A 1 111 ? -3.200 15.710 1.696 1.00 85.50 111 TRP A CA 1
ATOM 882 C C . TRP A 1 111 ? -4.136 16.866 1.319 1.00 85.50 111 TRP A C 1
ATOM 884 O O . TRP A 1 111 ? -5.068 17.192 2.048 1.00 85.50 111 TRP A O 1
ATOM 894 N N . ASN A 1 112 ? -3.849 17.546 0.212 1.00 88.94 112 ASN A N 1
ATOM 895 C CA . ASN A 1 112 ? -4.708 18.590 -0.350 1.00 88.94 112 ASN A CA 1
ATOM 896 C C . ASN A 1 112 ? -5.450 18.077 -1.590 1.00 88.94 112 ASN A C 1
ATOM 898 O O . ASN A 1 112 ? -5.123 17.015 -2.115 1.00 88.94 112 ASN A O 1
ATOM 902 N N . ASP A 1 113 ? -6.434 18.846 -2.045 1.00 93.88 113 ASP A N 1
ATOM 903 C CA . ASP A 1 113 ? -7.323 18.450 -3.138 1.00 93.88 113 ASP A CA 1
ATOM 904 C C . ASP A 1 113 ? -6.539 18.199 -4.440 1.00 93.88 113 ASP A C 1
ATOM 906 O O . ASP A 1 113 ? -6.787 17.198 -5.100 1.00 93.88 113 ASP A O 1
ATOM 910 N N . ASP A 1 114 ? -5.487 18.981 -4.722 1.00 94.25 114 ASP A N 1
ATOM 911 C CA . ASP A 1 114 ? -4.603 18.761 -5.880 1.00 94.25 114 ASP A CA 1
ATOM 912 C C . ASP A 1 114 ? -3.944 17.366 -5.872 1.00 94.25 114 ASP A C 1
ATOM 914 O O . ASP A 1 114 ? -3.797 16.726 -6.916 1.00 94.25 114 ASP A O 1
ATOM 918 N N . VAL A 1 115 ? -3.529 16.876 -4.695 1.00 90.06 115 VAL A N 1
ATOM 919 C CA . VAL A 1 115 ? -2.968 15.524 -4.544 1.00 90.06 115 VAL A CA 1
ATOM 920 C C . VAL A 1 115 ? -4.042 14.472 -4.807 1.00 90.06 115 VAL A C 1
ATOM 922 O O . VAL A 1 115 ? -3.760 13.495 -5.499 1.00 90.06 115 VAL A O 1
ATOM 925 N N . PHE A 1 116 ? -5.262 14.661 -4.299 1.00 92.19 116 PHE A N 1
ATOM 926 C CA . PHE A 1 116 ? -6.370 13.736 -4.559 1.00 92.19 116 PHE A CA 1
ATOM 927 C C . PHE A 1 116 ? -6.741 13.700 -6.046 1.00 92.19 116 PHE A C 1
ATOM 929 O O . PHE A 1 116 ? -6.813 12.616 -6.624 1.00 92.19 116 PHE A O 1
ATOM 936 N N . ASP A 1 117 ? -6.878 14.860 -6.683 1.00 94.38 117 ASP A N 1
ATOM 937 C CA . ASP A 1 117 ? -7.185 14.980 -8.109 1.00 94.38 117 ASP A CA 1
ATOM 938 C C . ASP A 1 117 ? -6.096 14.331 -8.975 1.00 94.38 117 ASP A C 1
ATOM 940 O O . ASP A 1 117 ? -6.396 13.616 -9.933 1.00 94.38 117 ASP A O 1
ATOM 944 N N . SER A 1 118 ? -4.821 14.496 -8.604 1.00 92.00 118 SER A N 1
ATOM 945 C CA . SER A 1 118 ? -3.706 13.822 -9.277 1.00 92.00 118 SER A CA 1
ATOM 946 C C . SER A 1 118 ? -3.766 12.295 -9.143 1.00 92.00 118 SER A C 1
ATOM 948 O O . SER A 1 118 ? -3.437 11.589 -10.097 1.00 92.00 118 SER A O 1
ATOM 950 N N . MET A 1 119 ? -4.195 11.759 -7.995 1.00 90.94 119 MET A N 1
ATOM 951 C CA . MET A 1 119 ? -4.360 10.309 -7.818 1.00 90.94 119 MET A CA 1
ATOM 952 C C . MET A 1 119 ? -5.521 9.764 -8.657 1.00 90.94 119 MET A C 1
ATOM 954 O O . MET A 1 119 ? -5.384 8.701 -9.261 1.00 90.94 119 MET A O 1
ATOM 958 N N . ILE A 1 120 ? -6.632 10.504 -8.748 1.00 92.00 120 ILE A N 1
ATOM 959 C CA . ILE A 1 120 ? -7.775 10.151 -9.605 1.00 92.00 120 ILE A CA 1
ATOM 960 C C . ILE A 1 120 ? -7.353 10.167 -11.077 1.00 92.00 120 ILE A C 1
ATOM 962 O O . ILE A 1 120 ? -7.608 9.207 -11.798 1.00 92.00 120 ILE A O 1
ATOM 966 N N . HIS A 1 121 ? -6.635 11.204 -11.515 1.00 93.12 121 HIS A N 1
ATOM 967 C CA . HIS A 1 121 ? -6.118 11.286 -12.882 1.00 93.12 121 HIS A CA 1
ATOM 968 C C . HIS A 1 121 ? -5.264 10.064 -13.254 1.00 93.12 121 HIS A C 1
ATOM 970 O O . HIS A 1 121 ? -5.406 9.509 -14.345 1.00 93.12 121 HIS A O 1
ATOM 976 N N . GLN A 1 122 ? -4.418 9.606 -12.326 1.00 92.31 122 GLN A N 1
ATOM 977 C CA . GLN A 1 122 ? -3.554 8.443 -12.526 1.00 92.31 122 GLN A CA 1
ATOM 978 C C . GLN A 1 122 ? -4.308 7.110 -12.619 1.00 92.31 122 GLN A C 1
ATOM 980 O O . GLN A 1 122 ? -3.742 6.148 -13.148 1.00 92.31 122 GLN A O 1
ATOM 985 N N . LEU A 1 123 ? -5.548 7.034 -12.122 1.00 89.19 123 LEU A N 1
ATOM 986 C CA . LEU A 1 123 ? -6.405 5.856 -12.261 1.00 89.19 123 LEU A CA 1
ATOM 987 C C . LEU A 1 123 ? -6.854 5.673 -13.719 1.00 89.19 123 LEU A C 1
ATOM 989 O O . LEU A 1 123 ? -6.776 4.563 -14.245 1.00 89.19 123 LEU A O 1
ATOM 993 N N . ASP A 1 124 ? -7.249 6.768 -14.375 1.00 88.56 124 ASP A N 1
ATOM 994 C CA . ASP A 1 124 ? -7.691 6.772 -15.776 1.00 88.56 124 ASP A CA 1
ATOM 995 C C . ASP A 1 124 ? -6.509 6.766 -16.761 1.00 88.56 124 ASP A C 1
ATOM 997 O O . ASP A 1 124 ? -6.561 6.128 -17.816 1.00 88.56 124 ASP A O 1
ATOM 1001 N N . HIS A 1 125 ? -5.421 7.460 -16.414 1.00 91.88 125 HIS A N 1
ATOM 1002 C CA . HIS A 1 125 ? -4.253 7.649 -17.272 1.00 91.88 125 HIS A CA 1
ATOM 1003 C C . HIS A 1 125 ? -2.975 7.213 -16.556 1.00 91.88 125 HIS A C 1
ATOM 1005 O O . HIS A 1 125 ? -2.435 7.915 -15.702 1.00 91.88 125 HIS A O 1
ATOM 1011 N N . LYS A 1 126 ? -2.435 6.051 -16.944 1.00 91.75 126 LYS A N 1
ATOM 1012 C CA . LYS A 1 126 ? -1.197 5.528 -16.354 1.00 91.75 126 LYS A CA 1
ATOM 1013 C C . LYS A 1 126 ? -0.000 6.426 -16.684 1.00 91.75 126 LYS A C 1
ATOM 1015 O O . LYS A 1 126 ? 0.537 6.393 -17.789 1.00 91.75 126 LYS A O 1
ATOM 1020 N N . GLU A 1 127 ? 0.463 7.186 -15.703 1.00 93.00 127 GLU A N 1
ATOM 1021 C CA . GLU A 1 127 ? 1.664 8.015 -15.810 1.00 93.00 127 GLU A CA 1
ATOM 1022 C C . GLU A 1 127 ? 2.922 7.175 -15.544 1.00 93.00 127 GLU A C 1
ATOM 1024 O O . GLU A 1 127 ? 3.399 7.085 -14.411 1.00 93.00 127 GLU A O 1
ATOM 1029 N N . LEU A 1 128 ? 3.443 6.526 -16.585 1.00 95.00 128 LEU A N 1
ATOM 1030 C CA . LEU A 1 128 ? 4.569 5.584 -16.492 1.00 95.00 128 LEU A CA 1
ATOM 1031 C C . LEU A 1 128 ? 5.886 6.121 -17.073 1.00 95.00 128 LEU A C 1
ATOM 1033 O O . LEU A 1 128 ? 6.832 5.355 -17.240 1.00 95.00 128 LEU A O 1
ATOM 1037 N N . ASP A 1 129 ? 5.973 7.413 -17.392 1.00 94.62 129 ASP A N 1
ATOM 1038 C CA . ASP A 1 129 ? 7.215 7.979 -17.926 1.00 94.62 129 ASP A CA 1
ATOM 1039 C C . ASP A 1 129 ? 8.364 7.837 -16.912 1.00 94.62 129 ASP A C 1
ATOM 1041 O O . ASP A 1 129 ? 8.222 8.163 -15.733 1.00 94.62 129 ASP A O 1
ATOM 1045 N N . GLY A 1 130 ? 9.487 7.276 -17.360 1.00 94.88 130 GLY A N 1
ATOM 1046 C CA . GLY A 1 130 ? 10.632 6.946 -16.505 1.00 94.88 130 GLY A CA 1
ATOM 1047 C C . GLY A 1 130 ? 10.444 5.751 -15.557 1.00 94.88 130 GLY A C 1
ATOM 1048 O O . GLY A 1 130 ? 11.380 5.428 -14.822 1.00 94.88 130 GLY A O 1
ATOM 1049 N N . TYR A 1 131 ? 9.290 5.077 -15.561 1.00 97.44 131 TYR A N 1
ATOM 1050 C CA . TYR A 1 131 ? 9.061 3.850 -14.794 1.00 97.44 131 TYR A CA 1
ATOM 1051 C C . TYR A 1 131 ? 9.377 2.601 -15.624 1.00 97.44 131 TYR A C 1
ATOM 1053 O O . TYR A 1 131 ? 8.969 2.472 -16.776 1.00 97.44 131 TYR A O 1
ATOM 1061 N N . GLU A 1 132 ? 10.066 1.641 -15.012 1.00 97.50 132 GLU A N 1
ATOM 1062 C CA . GLU A 1 132 ? 10.307 0.313 -15.573 1.00 97.50 132 GLU A CA 1
ATOM 1063 C C . GLU A 1 132 ? 9.362 -0.725 -14.960 1.00 97.50 132 GLU A C 1
ATOM 1065 O O . GLU A 1 132 ? 8.970 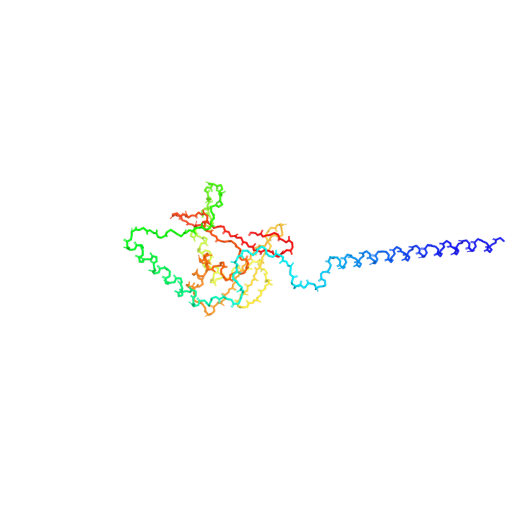-0.635 -13.794 1.00 97.50 132 GLU A O 1
ATOM 1070 N N . PHE A 1 133 ? 8.998 -1.733 -15.750 1.00 97.88 133 PHE A N 1
ATOM 1071 C CA . PHE A 1 133 ? 8.256 -2.894 -15.267 1.00 97.88 133 PHE A CA 1
ATOM 1072 C C . PHE A 1 133 ? 9.085 -3.674 -14.237 1.00 97.88 133 PHE A C 1
ATOM 1074 O O . PHE A 1 133 ? 10.268 -3.931 -14.461 1.00 97.88 133 PHE A O 1
ATOM 1081 N N . LEU A 1 134 ? 8.454 -4.087 -13.135 1.00 97.94 134 LEU A N 1
ATOM 1082 C CA . LEU A 1 134 ? 9.082 -4.904 -12.096 1.00 97.94 134 LEU A CA 1
ATOM 1083 C C . LEU A 1 134 ? 8.505 -6.321 -12.044 1.00 97.94 134 LEU A C 1
ATOM 1085 O O . LEU A 1 134 ? 9.263 -7.289 -12.058 1.00 97.94 134 LEU A O 1
ATOM 1089 N N . ALA A 1 135 ? 7.183 -6.441 -11.918 1.00 97.50 135 ALA A N 1
ATOM 1090 C CA . ALA A 1 135 ? 6.507 -7.719 -11.716 1.00 97.50 135 ALA A CA 1
ATOM 1091 C C . ALA A 1 135 ? 5.019 -7.635 -12.078 1.00 97.50 135 ALA A C 1
ATOM 1093 O O . ALA A 1 135 ? 4.421 -6.560 -12.040 1.00 97.50 135 ALA A O 1
ATOM 1094 N N . GLU A 1 136 ? 4.413 -8.787 -12.365 1.00 96.69 136 GLU A N 1
ATOM 1095 C CA . GLU A 1 136 ? 2.970 -8.929 -12.563 1.00 96.69 136 GLU A CA 1
ATOM 1096 C C . GLU A 1 136 ? 2.474 -10.234 -11.938 1.00 96.69 136 GLU A C 1
ATOM 1098 O O . GLU A 1 136 ? 3.087 -11.287 -12.116 1.00 96.69 136 GLU A O 1
ATOM 1103 N N . SER A 1 137 ? 1.380 -10.161 -11.181 1.00 93.50 137 SER A N 1
ATOM 1104 C CA . SER A 1 137 ? 0.715 -11.318 -10.577 1.00 93.50 137 SER A CA 1
ATOM 1105 C C . SER A 1 137 ? -0.720 -10.960 -10.205 1.00 93.50 137 SER A C 1
ATOM 1107 O O . SER A 1 137 ? -0.970 -9.837 -9.788 1.00 93.50 137 SER A O 1
ATOM 1109 N N . MET A 1 138 ? -1.662 -11.903 -10.318 1.00 89.69 138 MET A N 1
ATOM 1110 C CA . MET A 1 138 ? -3.060 -11.731 -9.873 1.00 89.69 138 MET A CA 1
ATOM 1111 C C . MET A 1 138 ? -3.727 -10.431 -10.370 1.00 89.69 138 MET A C 1
ATOM 1113 O O . MET A 1 138 ? -4.384 -9.735 -9.603 1.00 89.69 138 MET A O 1
ATOM 1117 N N . ASN A 1 139 ? -3.540 -10.084 -11.649 1.00 91.75 139 ASN A N 1
ATOM 1118 C CA . ASN A 1 139 ? -4.020 -8.830 -12.256 1.00 91.75 139 ASN A CA 1
ATOM 1119 C C . ASN A 1 139 ? -3.462 -7.548 -11.612 1.00 91.75 139 ASN A C 1
ATOM 1121 O O . ASN A 1 139 ? -4.035 -6.476 -11.793 1.00 91.75 139 ASN A O 1
ATOM 1125 N N . VAL A 1 140 ? -2.357 -7.649 -10.873 1.00 94.12 140 VAL A N 1
ATOM 1126 C CA . VAL A 1 140 ? -1.597 -6.532 -10.313 1.00 94.12 140 VAL A CA 1
ATOM 1127 C C . VAL A 1 140 ? -0.292 -6.406 -11.085 1.00 94.12 140 VAL A C 1
ATOM 1129 O O . VAL A 1 140 ? 0.529 -7.323 -11.085 1.00 94.12 140 VAL A O 1
ATOM 1132 N N . THR A 1 141 ? -0.075 -5.254 -11.709 1.00 96.50 141 THR A N 1
ATOM 1133 C CA . THR A 1 141 ? 1.180 -4.901 -12.377 1.00 96.50 141 THR A CA 1
ATOM 1134 C C . THR A 1 141 ? 1.929 -3.869 -11.545 1.00 96.50 141 THR A C 1
ATOM 1136 O O . THR A 1 141 ? 1.362 -2.843 -11.160 1.00 96.50 141 THR A O 1
ATOM 1139 N N . ILE A 1 142 ? 3.212 -4.122 -11.292 1.00 97.75 142 ILE A N 1
ATOM 1140 C CA . ILE A 1 142 ? 4.086 -3.272 -10.485 1.00 97.75 142 ILE A CA 1
ATOM 1141 C C . ILE A 1 142 ? 5.169 -2.674 -11.376 1.00 97.75 142 ILE A C 1
ATOM 1143 O O . ILE A 1 142 ? 5.871 -3.388 -12.097 1.00 97.75 142 ILE A O 1
ATOM 1147 N N . TYR A 1 143 ? 5.340 -1.362 -11.265 1.00 97.94 143 TYR A N 1
ATOM 1148 C CA . TYR A 1 143 ? 6.398 -0.594 -11.902 1.00 97.94 143 TYR A CA 1
ATOM 1149 C C . TYR A 1 143 ? 7.248 0.101 -10.842 1.00 97.94 143 TYR A C 1
ATOM 1151 O O . TYR A 1 143 ? 6.758 0.415 -9.754 1.00 97.94 143 TYR A O 1
ATOM 1159 N N . ARG A 1 144 ? 8.510 0.385 -11.163 1.00 97.81 144 ARG A N 1
ATOM 1160 C CA . ARG A 1 144 ? 9.412 1.139 -10.286 1.00 97.81 144 ARG A CA 1
ATOM 1161 C C . ARG A 1 144 ? 10.255 2.144 -11.056 1.00 97.81 144 ARG A C 1
ATOM 1163 O O . ARG A 1 144 ? 10.508 1.961 -12.240 1.00 97.81 144 ARG A O 1
ATOM 1170 N N . THR A 1 145 ? 10.745 3.169 -10.374 1.00 97.25 145 THR A N 1
ATOM 1171 C CA . THR A 1 145 ? 11.768 4.077 -10.907 1.00 97.25 145 THR A CA 1
ATOM 1172 C C . THR A 1 145 ? 12.770 4.449 -9.809 1.00 97.25 145 THR A C 1
ATOM 1174 O O . THR A 1 145 ? 12.361 4.600 -8.652 1.00 97.25 145 THR A O 1
ATOM 1177 N N . PRO A 1 146 ? 14.081 4.554 -10.099 1.00 95.81 146 PRO A N 1
ATOM 1178 C CA . PRO A 1 146 ? 15.062 5.004 -9.117 1.00 95.81 146 PRO A CA 1
ATOM 1179 C C . PRO A 1 146 ? 14.762 6.419 -8.611 1.00 95.81 146 PRO A C 1
ATOM 1181 O O . PRO A 1 146 ? 14.540 7.349 -9.385 1.00 95.81 146 PRO A O 1
ATOM 1184 N N . LYS A 1 147 ? 14.833 6.606 -7.293 1.00 92.75 147 LYS A N 1
ATOM 1185 C CA . LYS A 1 147 ? 14.641 7.893 -6.627 1.00 92.75 147 LYS A CA 1
ATOM 1186 C C . LYS A 1 147 ? 15.981 8.475 -6.189 1.00 92.75 147 LYS A C 1
ATOM 1188 O O . LYS A 1 147 ? 16.510 8.159 -5.119 1.00 92.75 147 LYS A O 1
ATOM 1193 N N . GLY A 1 148 ? 16.520 9.366 -7.017 1.00 86.31 148 GLY A N 1
ATOM 1194 C CA . GLY A 1 148 ? 17.821 9.992 -6.783 1.00 86.31 148 GLY A CA 1
ATOM 1195 C C . GLY A 1 148 ? 18.967 8.973 -6.730 1.00 86.31 148 GLY A C 1
ATOM 1196 O O . GLY A 1 148 ? 18.875 7.879 -7.275 1.00 86.31 148 GLY A O 1
ATOM 1197 N N . ASN A 1 149 ? 20.060 9.323 -6.045 1.00 79.88 149 ASN A N 1
ATOM 1198 C CA . ASN A 1 149 ? 21.297 8.526 -6.056 1.00 79.88 149 ASN A CA 1
ATOM 1199 C C . ASN A 1 149 ? 21.451 7.590 -4.841 1.00 79.88 149 ASN A C 1
ATOM 1201 O O . ASN A 1 149 ? 22.517 7.019 -4.635 1.00 79.88 149 ASN A O 1
ATOM 1205 N N . ALA A 1 150 ? 20.413 7.449 -4.012 1.00 84.19 150 ALA A N 1
ATOM 1206 C CA . ALA A 1 150 ? 20.491 6.754 -2.723 1.00 84.19 150 ALA A CA 1
ATOM 1207 C C . ALA A 1 150 ? 20.093 5.265 -2.780 1.00 84.19 150 ALA A C 1
ATOM 1209 O O . ALA A 1 150 ? 19.953 4.633 -1.737 1.00 84.19 150 ALA A O 1
ATOM 1210 N N . GLY A 1 151 ? 19.862 4.707 -3.975 1.00 88.06 151 GLY A N 1
ATOM 1211 C CA . GLY A 1 151 ? 19.356 3.336 -4.131 1.00 88.06 151 GLY A CA 1
ATOM 1212 C C . GLY A 1 151 ? 17.897 3.156 -3.689 1.00 88.06 151 GLY A C 1
ATOM 1213 O O . GLY A 1 151 ? 17.453 2.030 -3.481 1.00 88.06 151 GLY A O 1
ATOM 1214 N N . LEU A 1 152 ? 17.161 4.259 -3.527 1.00 91.31 152 LEU A N 1
ATOM 1215 C CA . LEU A 1 152 ? 15.726 4.260 -3.256 1.00 91.31 152 LEU A CA 1
ATOM 1216 C C . LEU A 1 152 ? 14.942 4.129 -4.562 1.00 91.31 152 LEU A C 1
ATOM 1218 O O . LEU A 1 152 ? 15.451 4.466 -5.629 1.00 91.31 152 LEU A O 1
ATOM 1222 N N . TYR A 1 153 ? 13.698 3.673 -4.462 1.00 95.25 153 TYR A N 1
ATOM 1223 C CA . TYR A 1 153 ? 12.793 3.520 -5.596 1.00 95.25 153 TYR A CA 1
ATOM 1224 C C . TYR A 1 153 ? 11.413 4.062 -5.241 1.00 95.25 153 TYR A C 1
ATOM 1226 O O . TYR A 1 153 ? 10.953 3.877 -4.114 1.00 95.25 153 TYR A O 1
ATOM 1234 N N . ASP A 1 154 ? 10.764 4.696 -6.213 1.00 94.75 154 ASP A N 1
ATOM 1235 C CA . ASP A 1 154 ? 9.328 4.963 -6.187 1.00 94.75 154 ASP A CA 1
ATOM 1236 C C . ASP A 1 154 ? 8.607 3.855 -6.968 1.00 94.75 154 ASP A C 1
ATOM 1238 O O . ASP A 1 154 ? 9.136 3.341 -7.957 1.00 94.75 154 ASP A O 1
ATOM 1242 N N . TYR A 1 155 ? 7.4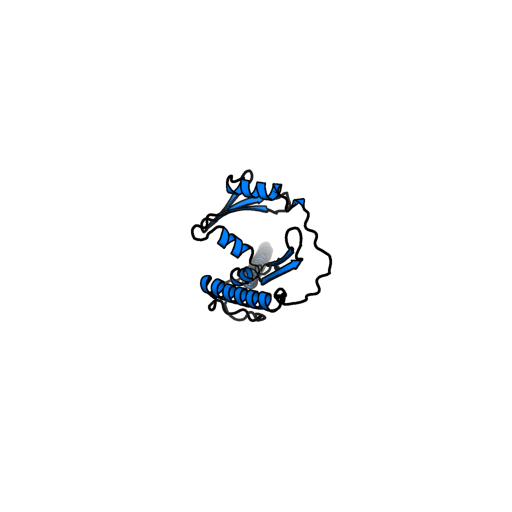15 3.470 -6.511 1.00 96.50 155 TYR A N 1
ATOM 1243 C CA . TYR A 1 155 ? 6.639 2.361 -7.071 1.00 96.50 155 TYR A CA 1
ATOM 1244 C C . TYR A 1 155 ? 5.257 2.836 -7.506 1.00 96.50 155 TYR A C 1
ATOM 1246 O O . TYR A 1 155 ? 4.625 3.633 -6.814 1.00 96.50 155 TYR A O 1
ATOM 1254 N N . LYS A 1 156 ? 4.770 2.295 -8.624 1.00 95.94 156 LYS A N 1
ATOM 1255 C CA . LYS A 1 156 ? 3.372 2.413 -9.050 1.00 95.94 156 LYS A CA 1
ATOM 1256 C C . LYS A 1 156 ? 2.781 1.024 -9.218 1.00 95.94 156 LYS A C 1
ATOM 1258 O O . LYS A 1 156 ? 3.416 0.148 -9.806 1.00 95.94 156 LYS A O 1
ATOM 1263 N N . LEU A 1 157 ? 1.572 0.836 -8.705 1.00 95.38 157 LEU A N 1
ATOM 1264 C CA . LEU A 1 157 ? 0.813 -0.398 -8.850 1.00 95.38 157 LEU A CA 1
ATOM 1265 C C . LEU A 1 157 ? -0.487 -0.103 -9.588 1.00 95.38 157 LEU A C 1
ATOM 1267 O O . LEU A 1 157 ? -1.170 0.868 -9.280 1.00 95.38 157 LEU A O 1
ATOM 1271 N N . TYR A 1 158 ? -0.828 -0.970 -10.535 1.00 94.50 158 TYR A N 1
ATOM 1272 C CA . TYR A 1 158 ? -2.106 -0.947 -11.235 1.00 94.50 158 TYR A CA 1
ATOM 1273 C C . TYR A 1 158 ? -2.750 -2.313 -11.111 1.00 94.50 158 TYR A C 1
ATOM 1275 O O . TYR A 1 158 ? -2.109 -3.315 -11.423 1.00 94.50 158 TYR A O 1
ATOM 1283 N N . ALA A 1 159 ? -4.000 -2.346 -10.662 1.00 92.62 159 ALA A N 1
ATOM 1284 C CA . ALA A 1 159 ? -4.703 -3.586 -10.395 1.00 92.62 159 ALA A CA 1
ATOM 1285 C C . ALA A 1 159 ? -6.143 -3.546 -10.902 1.00 92.62 159 ALA A C 1
ATOM 1287 O O . ALA A 1 159 ? -6.778 -2.493 -10.928 1.00 92.62 159 ALA A O 1
ATOM 1288 N N . THR A 1 160 ? -6.669 -4.714 -11.257 1.00 90.00 160 THR A N 1
ATOM 1289 C CA . THR A 1 160 ? -8.106 -4.928 -11.446 1.00 90.00 160 THR A CA 1
ATOM 1290 C C . THR A 1 160 ? -8.534 -6.111 -10.592 1.00 90.00 160 THR A C 1
ATOM 1292 O O . THR A 1 160 ? -8.054 -7.227 -10.787 1.00 90.00 160 THR A O 1
ATOM 1295 N N . LEU A 1 161 ? -9.432 -5.855 -9.642 1.00 90.50 161 LEU A N 1
ATOM 1296 C CA . LEU A 1 161 ? -9.961 -6.844 -8.706 1.00 90.50 161 LEU A CA 1
ATOM 1297 C C . LEU A 1 161 ? -11.439 -7.089 -9.059 1.00 90.50 161 LEU A C 1
ATOM 1299 O O . LEU A 1 161 ? -12.293 -6.354 -8.580 1.00 90.50 161 LEU A O 1
ATOM 1303 N N . PRO A 1 162 ? -11.757 -8.046 -9.952 1.00 90.44 162 PRO A N 1
ATOM 1304 C CA . PRO A 1 162 ? -13.121 -8.226 -10.463 1.00 90.44 162 PRO A CA 1
ATOM 1305 C C . PRO A 1 162 ? -14.100 -8.764 -9.413 1.00 90.44 162 PRO A C 1
ATOM 1307 O O . PRO A 1 162 ? -15.306 -8.586 -9.560 1.00 90.44 162 PRO A O 1
ATOM 1310 N N . ASP A 1 163 ? -13.578 -9.410 -8.370 1.00 92.00 163 ASP A N 1
ATOM 1311 C CA . ASP A 1 163 ? -14.364 -10.093 -7.342 1.00 92.00 163 ASP A CA 1
ATOM 1312 C C . ASP A 1 163 ? -14.641 -9.211 -6.110 1.00 92.00 163 ASP A C 1
ATOM 1314 O O . ASP A 1 163 ? -15.163 -9.706 -5.116 1.00 92.00 163 ASP A O 1
ATOM 1318 N N . ALA A 1 164 ? -14.269 -7.926 -6.148 1.00 90.00 164 ALA A N 1
ATOM 1319 C CA . ALA A 1 164 ? -14.482 -6.987 -5.050 1.00 90.00 164 ALA A CA 1
ATOM 1320 C C . ALA A 1 164 ? -14.920 -5.615 -5.577 1.00 90.00 164 ALA A C 1
ATOM 1322 O O . ALA A 1 164 ? -14.334 -5.073 -6.517 1.00 90.00 164 ALA A O 1
ATOM 1323 N N . SER A 1 165 ? -15.941 -5.036 -4.953 1.00 93.50 165 SER A N 1
ATOM 1324 C CA . SER A 1 165 ? -16.377 -3.669 -5.235 1.00 93.50 165 SER A CA 1
ATOM 1325 C C . SER A 1 165 ? -15.368 -2.634 -4.712 1.00 93.50 165 SER A C 1
ATOM 1327 O O . SER A 1 165 ? -14.636 -2.902 -3.752 1.00 93.50 165 SER A O 1
ATOM 1329 N N . PRO A 1 166 ? -15.314 -1.425 -5.306 1.00 91.50 166 PRO A N 1
ATOM 1330 C CA . PRO A 1 166 ? -14.485 -0.334 -4.796 1.00 91.50 166 PRO A CA 1
ATOM 1331 C C . PRO A 1 166 ? -14.744 -0.017 -3.318 1.00 91.50 166 PRO A C 1
ATOM 1333 O O . PRO A 1 166 ? -13.803 0.267 -2.577 1.00 91.50 166 PRO A O 1
ATOM 1336 N N . GLU A 1 167 ? -16.001 -0.099 -2.881 1.00 93.00 167 GLU A N 1
ATOM 1337 C CA . GLU A 1 167 ? -16.413 0.129 -1.499 1.00 93.00 167 GLU A CA 1
ATOM 1338 C C . GLU A 1 167 ? -15.846 -0.938 -0.557 1.00 93.00 167 GLU A C 1
ATOM 1340 O O . GLU A 1 167 ? -15.264 -0.590 0.468 1.00 93.00 167 GLU A O 1
ATOM 1345 N N . GLU A 1 168 ? -15.935 -2.222 -0.918 1.00 90.88 168 GLU A N 1
ATOM 1346 C CA . GLU A 1 168 ? -15.361 -3.319 -0.125 1.00 90.88 168 GLU A CA 1
ATOM 1347 C C . GLU A 1 168 ? -13.839 -3.195 -0.014 1.00 90.88 168 GLU A C 1
ATOM 1349 O O . GLU A 1 168 ? -13.278 -3.347 1.074 1.00 90.88 168 GLU A O 1
ATOM 1354 N N . ILE A 1 169 ? -13.165 -2.861 -1.120 1.00 90.56 169 ILE A N 1
ATOM 1355 C CA . ILE A 1 169 ? -11.717 -2.629 -1.127 1.00 90.56 169 ILE A CA 1
ATOM 1356 C C . ILE A 1 169 ? -11.380 -1.475 -0.178 1.00 90.56 169 ILE A C 1
ATOM 1358 O O . ILE A 1 169 ? -10.512 -1.620 0.683 1.00 90.56 169 ILE A O 1
ATOM 1362 N N . ALA A 1 170 ? -12.081 -0.344 -0.282 1.00 90.94 170 ALA A N 1
ATOM 1363 C CA . ALA A 1 170 ? -11.856 0.799 0.596 1.00 90.94 170 ALA A CA 1
ATOM 1364 C C . ALA A 1 170 ? -12.080 0.440 2.075 1.00 90.94 170 ALA A C 1
ATOM 1366 O O . ALA A 1 170 ? -11.247 0.781 2.916 1.00 90.94 170 ALA A O 1
ATOM 1367 N N . SER A 1 171 ? -13.147 -0.297 2.396 1.00 90.56 171 SER A N 1
ATOM 1368 C CA . SER A 1 171 ? -13.439 -0.752 3.759 1.00 90.56 171 SER A CA 1
ATOM 1369 C C . SER A 1 171 ? -12.327 -1.634 4.327 1.00 90.56 171 SER A C 1
ATOM 1371 O O . SER A 1 171 ? -11.874 -1.394 5.445 1.00 90.56 171 SER A O 1
ATOM 1373 N N . VAL A 1 172 ? -11.820 -2.598 3.552 1.00 90.88 172 VAL A N 1
ATOM 1374 C CA . VAL A 1 172 ? -10.716 -3.474 3.981 1.00 90.88 172 VAL A CA 1
ATOM 1375 C C . VAL A 1 172 ? -9.412 -2.692 4.181 1.00 90.88 172 VAL A C 1
ATOM 1377 O O . VAL A 1 172 ? -8.665 -2.979 5.117 1.00 90.88 172 VAL A O 1
ATOM 1380 N N . PHE A 1 173 ? -9.124 -1.700 3.331 1.00 89.56 173 PHE A N 1
ATOM 1381 C CA . PHE A 1 173 ? -7.910 -0.882 3.441 1.00 89.56 173 PHE A CA 1
ATOM 1382 C C . PHE A 1 173 ? -7.940 0.110 4.613 1.00 89.56 173 PHE A C 1
ATOM 1384 O O . PHE A 1 173 ? -6.876 0.463 5.124 1.00 89.56 173 PHE A O 1
ATOM 1391 N N . LEU A 1 174 ? -9.125 0.561 5.035 1.00 90.75 174 LEU A N 1
ATOM 1392 C CA . LEU A 1 174 ? -9.298 1.527 6.126 1.00 90.75 174 LEU A CA 1
ATOM 1393 C C . LEU A 1 174 ? -9.498 0.870 7.501 1.00 90.75 174 LEU A C 1
ATOM 1395 O O . LEU A 1 174 ? -9.333 1.535 8.527 1.00 90.75 174 LEU A O 1
ATOM 1399 N N . ASP A 1 175 ? -9.827 -0.421 7.550 1.00 90.44 175 ASP A N 1
ATOM 1400 C CA . ASP A 1 175 ? -10.004 -1.143 8.806 1.00 90.44 175 ASP A CA 1
ATOM 1401 C C . ASP A 1 175 ? -8.669 -1.653 9.376 1.00 90.44 175 ASP A C 1
ATOM 1403 O O . ASP A 1 175 ? -8.177 -2.743 9.068 1.00 90.44 175 ASP A O 1
ATOM 1407 N N . ASN A 1 176 ? -8.102 -0.863 10.289 1.00 88.25 176 ASN A N 1
ATOM 1408 C CA . ASN A 1 176 ? -6.890 -1.218 11.028 1.00 88.25 176 ASN A CA 1
ATOM 1409 C C . ASN A 1 176 ? -7.024 -2.523 11.833 1.00 88.25 176 ASN A C 1
ATOM 1411 O O . ASN A 1 176 ? -6.040 -3.249 11.969 1.00 88.25 176 ASN A O 1
ATOM 1415 N N . LYS A 1 177 ? -8.210 -2.828 12.383 1.00 85.81 177 LYS A N 1
ATOM 1416 C CA . LYS A 1 177 ? -8.424 -4.059 13.158 1.00 85.81 177 LYS A CA 1
ATOM 1417 C C . LYS A 1 177 ? -8.429 -5.259 12.225 1.00 85.81 177 LYS A C 1
ATOM 1419 O O . LYS A 1 177 ? -7.779 -6.257 12.532 1.00 85.81 177 LYS A O 1
ATOM 1424 N N . TYR A 1 178 ? -9.118 -5.146 11.091 1.00 87.06 178 TYR A N 1
ATOM 1425 C CA . TYR A 1 178 ? -9.166 -6.230 10.122 1.00 87.06 178 TYR A CA 1
ATOM 1426 C C . TYR A 1 178 ? -7.808 -6.482 9.474 1.00 87.06 178 TYR A C 1
ATOM 1428 O O . TYR A 1 178 ? -7.420 -7.632 9.272 1.00 87.06 178 TYR A O 1
ATOM 1436 N N . ARG A 1 179 ? -7.036 -5.422 9.215 1.00 88.50 179 ARG A N 1
ATOM 1437 C CA . ARG A 1 179 ? -5.712 -5.528 8.597 1.00 88.50 179 ARG A CA 1
ATOM 1438 C C . ARG A 1 179 ? -4.767 -6.463 9.349 1.00 88.50 179 ARG A C 1
ATOM 1440 O O . ARG A 1 179 ? -4.087 -7.257 8.713 1.00 88.50 179 ARG A O 1
ATOM 1447 N N . VAL A 1 180 ? -4.773 -6.424 10.682 1.00 85.12 180 VAL A N 1
ATOM 1448 C CA . VAL A 1 180 ? -3.945 -7.313 11.523 1.00 85.12 180 VAL A CA 1
ATOM 1449 C C . VAL A 1 180 ? -4.397 -8.781 11.442 1.00 85.12 180 VAL A C 1
ATOM 1451 O O . VAL A 1 180 ? -3.628 -9.684 11.757 1.00 85.12 180 VAL A O 1
ATOM 1454 N N . VAL A 1 181 ? -5.638 -9.047 11.023 1.00 86.31 181 VAL A N 1
ATOM 1455 C CA . VAL A 1 181 ? -6.171 -10.410 10.878 1.00 86.31 181 VAL A CA 1
ATOM 1456 C C . VAL A 1 181 ? -5.709 -11.054 9.574 1.00 86.31 181 VAL A C 1
ATOM 1458 O O . VAL A 1 181 ? -5.325 -12.226 9.578 1.00 86.31 181 VAL A O 1
ATOM 1461 N N . TRP A 1 182 ? -5.782 -10.327 8.455 1.00 85.00 182 TRP A N 1
ATOM 1462 C CA . TRP A 1 182 ? -5.535 -10.912 7.135 1.00 85.00 182 TRP A CA 1
ATOM 1463 C C . TRP A 1 182 ? -4.109 -10.707 6.617 1.00 85.00 182 TRP A C 1
ATOM 1465 O O . TRP A 1 182 ? -3.627 -11.554 5.863 1.00 85.00 182 TRP A O 1
ATOM 1475 N N . ASP A 1 183 ? -3.428 -9.627 7.005 1.00 89.44 183 ASP A N 1
ATOM 1476 C CA . ASP A 1 183 ? -2.073 -9.339 6.541 1.00 89.44 183 ASP A CA 1
ATOM 1477 C C . ASP A 1 183 ? -1.037 -9.937 7.496 1.00 89.44 183 ASP A C 1
ATOM 1479 O O . ASP A 1 183 ? -0.762 -9.411 8.574 1.00 89.44 183 ASP A O 1
ATOM 1483 N N . GLU A 1 184 ? -0.447 -11.053 7.070 1.00 89.69 184 GLU A N 1
ATOM 1484 C CA . GLU A 1 184 ? 0.531 -11.808 7.856 1.00 89.69 184 GLU A CA 1
ATOM 1485 C C . GLU A 1 184 ? 1.832 -11.044 8.141 1.00 89.69 184 GLU A C 1
ATOM 1487 O O . GLU A 1 184 ? 2.571 -11.434 9.045 1.00 89.69 184 GLU A O 1
ATOM 1492 N N . TYR A 1 185 ? 2.109 -9.959 7.409 1.00 89.69 185 TYR A N 1
ATOM 1493 C CA . TYR A 1 185 ? 3.286 -9.125 7.639 1.00 89.69 185 TYR A CA 1
ATOM 1494 C C . TYR A 1 185 ? 3.041 -8.029 8.675 1.00 89.69 185 TYR A C 1
ATOM 1496 O O . TYR A 1 185 ? 3.995 -7.400 9.125 1.00 89.69 185 TYR A O 1
ATOM 1504 N N . VAL A 1 186 ? 1.798 -7.759 9.076 1.00 88.00 186 VAL A N 1
ATOM 1505 C CA . VAL A 1 186 ? 1.503 -6.706 10.057 1.00 88.00 186 VAL A CA 1
ATOM 1506 C C . VAL A 1 186 ? 1.508 -7.290 11.458 1.00 88.00 186 VAL A C 1
ATOM 1508 O O . VAL A 1 186 ? 0.729 -8.178 11.786 1.00 88.00 186 VAL A O 1
ATOM 1511 N N . THR A 1 187 ? 2.371 -6.756 12.319 1.00 83.81 187 THR A N 1
ATOM 1512 C CA . THR A 1 187 ? 2.515 -7.251 13.702 1.00 83.81 187 THR A CA 1
ATOM 1513 C C . THR A 1 187 ? 1.816 -6.360 14.723 1.00 83.81 187 THR A C 1
ATOM 1515 O O . THR A 1 187 ? 1.256 -6.861 15.695 1.00 83.81 187 THR A O 1
ATOM 1518 N N . GLU A 1 188 ? 1.821 -5.043 14.507 1.00 82.69 188 GLU A N 1
ATOM 1519 C CA . GLU A 1 188 ? 1.126 -4.054 15.334 1.00 82.69 188 GLU A CA 1
ATOM 1520 C C . GLU A 1 188 ? 0.592 -2.930 14.425 1.00 82.69 188 GLU A C 1
ATOM 1522 O O . GLU A 1 188 ? 1.331 -2.401 13.595 1.00 82.69 188 GLU A O 1
ATOM 1527 N N . LEU A 1 189 ? -0.681 -2.553 14.582 1.00 86.88 189 LEU A N 1
ATOM 1528 C CA . LEU A 1 189 ? -1.309 -1.446 13.852 1.00 86.88 189 LEU A CA 1
ATOM 1529 C C . LEU A 1 189 ? -2.403 -0.798 14.709 1.00 86.88 189 LEU A C 1
ATOM 1531 O O . LEU A 1 189 ? -3.311 -1.486 15.174 1.00 86.88 189 LEU A O 1
ATOM 1535 N N . TYR A 1 190 ? -2.312 0.514 14.940 1.00 84.31 190 TYR A N 1
ATOM 1536 C CA . TYR A 1 190 ? -3.307 1.278 15.704 1.00 84.31 190 TYR A CA 1
ATOM 1537 C C . TYR A 1 190 ? -3.210 2.787 15.427 1.00 84.31 190 TYR A C 1
ATOM 1539 O O . TYR A 1 190 ? -2.207 3.280 14.912 1.00 84.31 190 TYR A O 1
ATOM 1547 N N . VAL A 1 191 ? -4.262 3.533 15.769 1.00 87.44 191 VAL A N 1
ATOM 1548 C CA . VAL A 1 191 ? -4.292 4.999 15.644 1.00 87.44 191 VAL A CA 1
ATOM 1549 C C . VAL A 1 191 ? -3.507 5.611 16.803 1.00 87.44 191 VAL A C 1
ATOM 1551 O O . VAL A 1 191 ? -3.754 5.275 17.951 1.00 87.44 191 VAL A O 1
ATOM 1554 N N . VAL A 1 192 ? -2.553 6.499 16.520 1.00 85.25 192 VAL A N 1
ATOM 1555 C CA . VAL A 1 192 ? -1.804 7.231 17.562 1.00 85.25 192 VAL A CA 1
ATOM 1556 C C . VAL A 1 192 ? -2.377 8.618 17.826 1.00 85.25 192 VAL A C 1
ATOM 1558 O O . VAL A 1 192 ? -2.229 9.144 18.925 1.00 85.25 192 VAL A O 1
ATOM 1561 N N . GLN A 1 193 ? -3.017 9.222 16.823 1.00 82.81 193 GLN A N 1
ATOM 1562 C CA . GLN A 1 193 ? -3.646 10.533 16.937 1.00 82.81 193 GLN A CA 1
ATOM 1563 C C . GLN A 1 193 ? -4.833 10.617 15.982 1.00 82.81 193 GLN A C 1
ATOM 1565 O O . GLN A 1 193 ? -4.679 10.421 14.776 1.00 82.81 193 GLN A O 1
ATOM 1570 N N . LYS A 1 194 ? -6.000 10.959 16.534 1.00 87.81 194 LYS A N 1
ATOM 1571 C CA . LYS A 1 194 ? -7.177 11.334 15.751 1.00 87.81 194 LYS A CA 1
ATOM 1572 C C . LYS A 1 194 ? -7.180 12.830 15.501 1.00 87.81 194 LYS A C 1
ATOM 1574 O O . LYS A 1 194 ? -6.977 13.603 16.437 1.00 87.81 194 LYS A O 1
ATOM 1579 N N . ASN A 1 195 ? -7.441 13.229 14.265 1.00 77.94 195 ASN A N 1
ATOM 1580 C CA . ASN A 1 195 ? -7.510 14.634 13.890 1.00 77.94 195 ASN A CA 1
ATOM 1581 C C . ASN A 1 195 ? -8.956 15.024 13.568 1.00 77.94 195 ASN A C 1
ATOM 1583 O O . ASN A 1 195 ? -9.605 14.409 12.734 1.00 77.94 195 ASN A O 1
ATOM 1587 N N . GLU A 1 196 ? -9.468 16.092 14.194 1.00 80.25 196 GLU A N 1
ATOM 1588 C CA . GLU A 1 196 ? -10.809 16.614 13.866 1.00 80.25 196 GLU A CA 1
ATOM 1589 C C . GLU A 1 196 ? -10.888 17.137 12.425 1.00 80.25 196 GLU A C 1
ATOM 1591 O O . GLU A 1 196 ? -11.947 17.136 11.798 1.00 80.25 196 GLU A O 1
ATOM 1596 N N . LYS A 1 197 ? -9.755 17.629 11.908 1.00 79.19 197 LYS A N 1
ATOM 1597 C CA . LYS A 1 197 ? -9.607 18.134 10.544 1.00 79.19 197 LYS A CA 1
ATOM 1598 C C . LYS A 1 197 ? -8.348 17.544 9.923 1.00 79.19 197 LYS A C 1
ATOM 1600 O O . LYS A 1 197 ? -7.243 17.985 10.229 1.00 79.19 197 LYS A O 1
ATOM 1605 N N . GLY A 1 198 ? -8.538 16.599 9.009 1.00 81.81 198 GLY A N 1
ATOM 1606 C CA . GLY A 1 198 ? -7.467 15.978 8.235 1.00 81.81 198 GLY A CA 1
ATOM 1607 C C . GLY A 1 198 ? -7.247 14.503 8.548 1.00 81.81 198 GLY A C 1
ATOM 1608 O O . GLY A 1 198 ? -8.075 13.901 9.223 1.00 81.81 198 GLY A O 1
ATOM 1609 N N . PRO A 1 199 ? -6.174 13.908 8.003 1.00 88.06 199 PRO A N 1
ATOM 1610 C CA . PRO A 1 199 ? -5.895 12.489 8.150 1.00 88.06 199 PRO A CA 1
ATOM 1611 C C . PRO A 1 199 ? -5.500 12.152 9.584 1.00 88.06 199 PRO A C 1
ATOM 1613 O O . PRO A 1 199 ? -4.756 12.899 10.219 1.00 88.06 199 PRO A O 1
ATOM 1616 N N . ASP A 1 200 ? -5.950 10.997 10.059 1.00 90.06 200 ASP A N 1
ATOM 1617 C CA . ASP A 1 200 ? -5.469 10.406 11.303 1.00 90.06 200 ASP A CA 1
ATOM 1618 C C . ASP A 1 200 ? -4.010 9.947 11.163 1.00 90.06 200 ASP A C 1
ATOM 1620 O O . ASP A 1 200 ? -3.515 9.658 10.069 1.00 90.06 200 ASP A O 1
ATOM 1624 N N . VAL A 1 201 ? -3.310 9.866 12.293 1.00 85.88 201 VAL A N 1
ATOM 1625 C CA . VAL A 1 201 ? -1.945 9.341 12.367 1.00 85.88 201 VAL A CA 1
ATOM 1626 C C . VAL A 1 201 ? -2.017 7.922 12.917 1.00 85.88 201 VAL A C 1
ATOM 1628 O O . VAL A 1 201 ? -2.611 7.690 13.972 1.00 85.88 201 VAL A O 1
ATOM 1631 N N . ILE A 1 202 ? -1.375 6.976 12.234 1.00 88.44 202 ILE A N 1
ATOM 1632 C CA . ILE A 1 202 ? -1.323 5.566 12.632 1.00 88.44 202 ILE A CA 1
ATOM 1633 C C . ILE A 1 202 ? 0.112 5.131 12.937 1.00 88.44 202 ILE A C 1
ATOM 1635 O O . ILE A 1 202 ? 1.063 5.588 12.302 1.00 88.44 202 ILE A O 1
ATOM 1639 N N . TYR A 1 203 ? 0.262 4.228 13.901 1.00 86.19 203 TYR A N 1
ATOM 1640 C CA . TYR A 1 203 ? 1.453 3.400 14.047 1.00 86.19 203 TYR A CA 1
ATOM 1641 C C . TYR A 1 203 ? 1.241 2.112 13.260 1.00 86.19 203 TYR A C 1
ATOM 1643 O O . TYR A 1 203 ? 0.200 1.479 13.412 1.00 86.19 203 TYR A O 1
ATOM 1651 N N . PHE A 1 204 ? 2.220 1.728 12.446 1.00 90.62 204 PHE A N 1
ATOM 1652 C CA . PHE A 1 204 ? 2.160 0.561 11.574 1.00 90.62 204 PHE A CA 1
ATOM 1653 C C . PHE A 1 204 ? 3.515 -0.148 11.640 1.00 90.62 204 PHE A C 1
ATOM 1655 O O . PHE A 1 204 ? 4.511 0.436 11.226 1.00 90.62 204 PHE A O 1
ATOM 1662 N N . ASN A 1 205 ? 3.550 -1.382 12.151 1.00 87.25 205 ASN A N 1
ATOM 1663 C CA . ASN A 1 205 ? 4.765 -2.191 12.261 1.00 87.25 205 ASN A CA 1
ATOM 1664 C C . ASN A 1 205 ? 4.708 -3.414 11.337 1.00 87.25 205 ASN A C 1
ATOM 1666 O O . ASN A 1 205 ? 3.839 -4.282 11.485 1.00 87.25 205 ASN A O 1
ATOM 1670 N N . VAL A 1 206 ? 5.673 -3.501 10.429 1.00 90.50 206 VAL A N 1
ATOM 1671 C CA . VAL A 1 206 ? 5.796 -4.533 9.396 1.00 90.50 206 VAL A CA 1
ATOM 1672 C C . VAL A 1 206 ? 6.915 -5.508 9.754 1.00 90.50 206 VAL A C 1
ATOM 1674 O O . VAL A 1 206 ? 8.044 -5.100 10.037 1.00 90.50 206 VAL A O 1
ATOM 1677 N N . ASP A 1 207 ? 6.613 -6.802 9.710 1.00 91.19 207 ASP A N 1
ATOM 1678 C CA . ASP A 1 207 ? 7.576 -7.882 9.886 1.00 91.19 207 ASP A CA 1
ATOM 1679 C C . ASP A 1 207 ? 8.505 -7.996 8.680 1.00 91.19 207 ASP A C 1
ATOM 1681 O O . ASP A 1 207 ? 8.067 -7.980 7.528 1.00 91.19 207 ASP A O 1
ATOM 1685 N N . PHE A 1 208 ? 9.804 -8.111 8.947 1.00 88.12 208 PHE A N 1
ATOM 1686 C CA . PHE A 1 208 ? 10.814 -8.285 7.912 1.00 88.12 208 PHE A CA 1
ATOM 1687 C C . PHE A 1 208 ? 11.569 -9.602 8.121 1.00 88.12 208 PHE A C 1
ATOM 1689 O O . PHE A 1 208 ? 11.882 -9.967 9.255 1.00 88.12 208 PHE A O 1
ATOM 1696 N N . PRO A 1 209 ? 11.933 -10.316 7.039 1.00 89.75 209 PRO A N 1
ATOM 1697 C CA . PRO A 1 209 ? 12.707 -11.542 7.162 1.00 89.75 209 PRO A CA 1
ATOM 1698 C C . PRO A 1 209 ? 14.051 -11.304 7.857 1.00 89.75 209 PRO A C 1
ATOM 1700 O O . PRO A 1 209 ? 14.828 -10.428 7.466 1.00 89.75 209 PRO A O 1
ATOM 1703 N N . TRP A 1 210 ? 14.368 -12.144 8.842 1.00 86.69 210 TRP A N 1
ATOM 1704 C CA . TRP A 1 210 ? 15.674 -12.130 9.499 1.00 86.69 210 TRP A CA 1
ATOM 1705 C C . TRP A 1 210 ? 16.806 -12.294 8.460 1.00 86.69 210 TRP A C 1
ATOM 1707 O O . TRP A 1 210 ? 16.704 -13.171 7.596 1.00 86.69 210 TRP A O 1
ATOM 1717 N N . PRO A 1 211 ? 17.893 -11.492 8.512 1.00 92.81 211 PRO A N 1
ATOM 1718 C CA . PRO A 1 211 ? 18.337 -10.637 9.621 1.00 92.81 211 PRO A CA 1
ATOM 1719 C C . PRO A 1 211 ? 17.884 -9.167 9.553 1.00 92.81 211 PRO A C 1
ATOM 1721 O O . PRO A 1 211 ? 18.426 -8.335 10.283 1.00 92.81 211 PRO A O 1
ATOM 1724 N N . LEU A 1 212 ? 16.942 -8.810 8.676 1.00 91.56 212 LEU A N 1
ATOM 1725 C CA . LEU A 1 212 ? 16.427 -7.443 8.614 1.00 91.56 212 LEU A CA 1
ATOM 1726 C C . LEU A 1 212 ? 15.550 -7.161 9.837 1.00 91.56 212 LEU A C 1
ATOM 1728 O O . LEU A 1 212 ? 14.767 -8.004 10.262 1.00 91.56 212 LEU A O 1
ATOM 1732 N N . SER A 1 213 ? 15.698 -5.971 10.418 1.00 85.50 213 SER A N 1
ATOM 1733 C CA . SER A 1 213 ? 14.789 -5.508 11.462 1.00 85.50 213 SER A CA 1
ATOM 1734 C C . SER A 1 213 ? 13.455 -5.071 10.865 1.00 85.50 213 SER A C 1
ATOM 1736 O O . SER A 1 213 ? 13.429 -4.509 9.767 1.00 85.50 213 SER A O 1
ATOM 1738 N N . ASN A 1 214 ? 12.387 -5.261 11.635 1.00 87.50 214 ASN A N 1
ATOM 1739 C CA . ASN A 1 214 ? 11.036 -4.783 11.336 1.00 87.50 214 ASN A CA 1
ATOM 1740 C C . ASN A 1 214 ? 11.018 -3.261 11.092 1.00 87.50 214 ASN A C 1
ATOM 1742 O O . ASN A 1 214 ? 11.978 -2.545 11.430 1.00 87.50 214 ASN A O 1
ATOM 1746 N N . ARG A 1 215 ? 9.962 -2.777 10.438 1.00 86.19 215 ARG A N 1
ATOM 1747 C CA . ARG A 1 215 ? 9.820 -1.380 10.006 1.00 86.19 215 ARG A CA 1
ATOM 1748 C C . ARG A 1 215 ? 8.539 -0.751 10.502 1.00 86.19 215 ARG A C 1
ATOM 1750 O O . ARG A 1 215 ? 7.507 -1.447 10.443 1.00 86.19 215 ARG A O 1
#